Protein AF-R7MAE7-F1 (afdb_monomer_lite)

Foldseek 3Di:
DADPPPRDDDPDPVDQADPPPRHGPDDDDPVVVVVVVVVCCVPPVVVVVVVVVVVCVVPVVVVVQVVVLVVLLVLLLVVQVQLLQQLVVLCVVPVDDDFFLVCCPVSSGVVSHPQWDDDVQWIAHPQQKIKHWAALDGGADQDDPDFADSVHAGTKIKIFRNYCVDDPNDEQALVRRGGIDIWGHHSNGIGRGPPGRNNCSNPPPPDDD

pLDDT: mean 83.08, std 12.91, range [32.28, 97.31]

Structure (mmCIF, N/CA/C/O backbone):
data_AF-R7MAE7-F1
#
_entry.id   AF-R7MAE7-F1
#
loop_
_atom_site.group_PDB
_atom_site.id
_atom_site.type_symbol
_atom_site.label_atom_id
_atom_site.label_alt_id
_atom_site.label_comp_id
_atom_site.label_asym_id
_atom_site.label_entity_id
_atom_site.label_seq_id
_atom_site.pdbx_PDB_ins_code
_atom_site.Cartn_x
_atom_site.Cartn_y
_atom_site.Cartn_z
_atom_site.occupancy
_atom_site.B_iso_or_equiv
_atom_site.auth_seq_id
_atom_site.auth_comp_id
_atom_site.auth_asym_id
_atom_site.auth_atom_id
_atom_site.pdbx_PDB_model_num
ATOM 1 N N . MET A 1 1 ? -39.470 -6.513 75.903 1.00 66.81 1 MET A N 1
ATOM 2 C CA . MET A 1 1 ? -38.343 -7.340 75.391 1.00 66.81 1 MET A CA 1
ATOM 3 C C . MET A 1 1 ? -37.335 -7.570 76.511 1.00 66.81 1 MET A C 1
ATOM 5 O O . MET A 1 1 ? -37.193 -6.681 77.333 1.00 66.81 1 MET A O 1
ATOM 9 N N . TYR A 1 2 ? -36.639 -8.707 76.594 1.00 67.69 2 TYR A N 1
ATOM 10 C CA . TYR A 1 2 ? -35.667 -8.951 77.676 1.00 67.69 2 TYR A CA 1
ATOM 11 C C . TYR A 1 2 ? -34.224 -8.906 77.161 1.00 67.69 2 TYR A C 1
ATOM 13 O O . TYR A 1 2 ? -33.909 -9.381 76.068 1.00 67.69 2 TYR A O 1
ATOM 21 N N . CYS A 1 3 ? -33.324 -8.314 77.944 1.00 72.38 3 CYS A N 1
ATOM 22 C CA . CYS A 1 3 ? -31.906 -8.274 77.612 1.00 72.38 3 CYS A CA 1
ATOM 23 C C . CYS A 1 3 ? -31.280 -9.662 77.790 1.00 72.38 3 CYS A C 1
ATOM 25 O O . CYS A 1 3 ? -31.120 -10.129 78.916 1.00 72.38 3 CYS A O 1
ATOM 27 N N . LYS A 1 4 ? -30.838 -10.298 76.696 1.00 74.81 4 LYS A N 1
ATOM 28 C CA . LYS A 1 4 ? -30.229 -11.644 76.732 1.00 74.81 4 LYS A CA 1
ATOM 29 C C . LYS A 1 4 ? -28.973 -11.761 77.611 1.00 74.81 4 LYS A C 1
ATOM 31 O O . LYS A 1 4 ? -28.619 -12.867 77.991 1.00 74.81 4 LYS A O 1
ATOM 36 N N . LYS A 1 5 ? -28.294 -10.650 77.928 1.00 78.56 5 LYS A N 1
ATOM 37 C CA . LYS A 1 5 ? -27.057 -10.652 78.731 1.00 78.56 5 LYS A CA 1
ATOM 38 C C . LYS A 1 5 ? -27.301 -10.550 80.241 1.00 78.56 5 LYS A C 1
ATOM 40 O O . LYS A 1 5 ? -26.516 -11.089 81.007 1.00 78.56 5 LYS A O 1
ATOM 45 N N . CYS A 1 6 ? -28.337 -9.829 80.674 1.00 82.38 6 CYS A N 1
ATOM 46 C CA . CYS A 1 6 ? -28.560 -9.537 82.098 1.00 82.38 6 CYS A CA 1
ATOM 47 C C . CYS A 1 6 ? -29.989 -9.808 82.589 1.00 82.38 6 CYS A C 1
ATOM 49 O O . CYS A 1 6 ? -30.302 -9.479 83.729 1.00 82.38 6 CYS A O 1
ATOM 51 N N . GLY A 1 7 ? -30.862 -10.351 81.735 1.00 78.88 7 GLY A N 1
ATOM 52 C CA . GLY A 1 7 ? -32.239 -10.717 82.079 1.00 78.88 7 GLY A CA 1
ATOM 53 C C . GLY A 1 7 ? -33.179 -9.540 82.351 1.00 78.88 7 GLY A C 1
ATOM 54 O O . GLY A 1 7 ? -34.334 -9.759 82.682 1.00 78.88 7 GLY A O 1
ATOM 55 N N . PHE A 1 8 ? -32.713 -8.295 82.218 1.00 80.00 8 PHE A N 1
ATOM 56 C CA . PHE A 1 8 ? -33.523 -7.109 82.491 1.00 80.00 8 PHE A CA 1
ATOM 57 C C . PHE A 1 8 ? -34.639 -6.945 81.453 1.00 80.00 8 PHE A C 1
ATOM 59 O O . PHE A 1 8 ? -34.364 -6.939 80.246 1.00 80.00 8 PHE A O 1
ATOM 66 N N . GLU A 1 9 ? -35.876 -6.780 81.919 1.00 78.75 9 GLU A N 1
ATOM 67 C CA . GLU A 1 9 ? -37.017 -6.454 81.068 1.00 78.75 9 GLU A CA 1
ATOM 68 C C . GLU A 1 9 ? -36.957 -4.990 80.631 1.00 78.75 9 GLU A C 1
ATOM 70 O O . GLU A 1 9 ? -36.894 -4.066 81.435 1.00 78.75 9 GLU A O 1
ATOM 75 N N . VAL A 1 10 ? -36.958 -4.783 79.319 1.00 75.56 10 VAL A N 1
ATOM 76 C CA . VAL A 1 10 ? -37.033 -3.475 78.680 1.00 75.56 10 VAL A CA 1
ATOM 77 C C . VAL A 1 10 ? -38.446 -3.309 78.130 1.00 75.56 10 VAL A C 1
ATOM 79 O O . VAL A 1 10 ? -38.889 -4.090 77.279 1.00 75.56 10 VAL A O 1
ATOM 82 N N . THR A 1 11 ? -39.151 -2.306 78.643 1.00 71.38 11 THR A N 1
ATOM 83 C CA . THR A 1 11 ? -40.563 -2.022 78.348 1.00 71.38 11 THR A CA 1
ATOM 84 C C . THR A 1 11 ? -40.767 -1.155 77.102 1.00 71.38 11 THR A C 1
ATOM 86 O O . THR A 1 11 ? -41.866 -1.137 76.561 1.00 71.38 11 THR A O 1
ATOM 89 N N . ASP A 1 12 ? -39.715 -0.498 76.597 1.00 73.88 12 ASP A N 1
ATOM 90 C CA . ASP A 1 12 ? -39.764 0.384 75.424 1.00 73.88 12 ASP A CA 1
ATOM 91 C C . ASP A 1 12 ? -38.903 -0.153 74.266 1.00 73.88 12 ASP A C 1
ATOM 93 O O . ASP A 1 12 ? -37.679 -0.258 74.370 1.00 73.88 12 ASP A O 1
ATOM 97 N N . ASN A 1 13 ? -39.549 -0.456 73.137 1.00 68.88 13 ASN A N 1
ATOM 98 C CA . ASN A 1 13 ? -38.924 -1.004 71.928 1.00 68.88 13 ASN A CA 1
ATOM 99 C C . ASN A 1 13 ? -37.964 -0.025 71.218 1.00 68.88 13 ASN A C 1
ATOM 101 O O . ASN A 1 13 ? -37.165 -0.450 70.377 1.00 68.88 13 ASN A O 1
ATOM 105 N N . SER A 1 14 ? -37.998 1.262 71.572 1.00 70.00 14 SER A N 1
ATOM 106 C CA . SER A 1 14 ? -37.102 2.315 71.067 1.00 70.00 14 SER A CA 1
ATOM 107 C C . SER A 1 14 ? -35.685 2.203 71.643 1.00 70.00 14 SER A C 1
ATOM 109 O O . SER A 1 14 ? -34.712 2.694 71.060 1.00 70.00 14 SER A O 1
ATOM 111 N N . ILE A 1 15 ? -35.543 1.535 72.792 1.00 69.25 15 ILE A N 1
ATOM 112 C CA . ILE A 1 15 ? -34.285 1.410 73.525 1.00 69.25 15 ILE A CA 1
ATOM 113 C C . ILE A 1 15 ? -33.384 0.391 72.817 1.00 69.25 15 ILE A C 1
ATOM 115 O O . ILE A 1 15 ? -33.608 -0.812 72.873 1.00 69.25 15 ILE A O 1
ATOM 119 N N . LYS A 1 16 ? -32.320 0.863 72.150 1.00 73.62 16 LYS A N 1
ATOM 120 C CA . LYS A 1 16 ? -31.375 -0.001 71.404 1.00 73.62 16 LYS A CA 1
ATOM 121 C C . LYS A 1 16 ? -30.275 -0.622 72.272 1.00 73.62 16 LYS A C 1
ATOM 123 O O . LYS A 1 16 ? -29.670 -1.614 71.861 1.00 73.62 16 LYS A O 1
ATOM 128 N N . LYS A 1 17 ? -30.007 -0.067 73.459 1.00 78.25 17 LYS A N 1
ATOM 129 C CA . LYS A 1 17 ? -29.001 -0.547 74.424 1.00 78.25 17 LYS A CA 1
ATOM 130 C C . LYS A 1 17 ? -29.644 -0.743 75.795 1.00 78.25 17 LYS A C 1
ATOM 132 O O . LYS A 1 17 ? -30.349 0.136 76.268 1.00 78.25 17 LYS A O 1
ATOM 137 N N . CYS A 1 18 ? -29.375 -1.873 76.437 1.00 76.56 18 CYS A N 1
ATOM 138 C CA . CYS A 1 18 ? -29.863 -2.182 77.773 1.00 76.56 18 CYS A CA 1
ATOM 139 C C . CYS A 1 18 ? -29.349 -1.137 78.781 1.00 76.56 18 CYS A C 1
ATOM 141 O O . CYS A 1 18 ? -28.129 -0.992 78.897 1.00 76.56 18 CYS A O 1
ATOM 143 N N . PRO A 1 19 ? -30.227 -0.482 79.561 1.00 78.00 19 PRO A N 1
ATOM 144 C CA . PRO A 1 19 ? -29.827 0.520 80.555 1.00 78.00 19 PRO A CA 1
ATOM 145 C C . PRO A 1 19 ? -28.919 -0.040 81.657 1.00 78.00 19 PRO A C 1
ATOM 147 O O . PRO A 1 19 ? -28.098 0.677 82.213 1.00 78.00 19 PRO A O 1
ATOM 150 N N . LYS A 1 20 ? -29.048 -1.338 81.961 1.00 80.81 20 LYS A N 1
ATOM 151 C CA . LYS A 1 20 ? -28.361 -1.985 83.086 1.00 80.81 20 LYS A CA 1
ATOM 152 C C . LYS A 1 20 ? -26.965 -2.512 82.746 1.00 80.81 20 LYS A C 1
ATOM 154 O O . LYS A 1 20 ? -26.105 -2.567 83.612 1.00 80.81 20 LYS A O 1
ATOM 159 N N . CYS A 1 21 ? -26.739 -2.954 81.508 1.00 82.62 21 CYS A N 1
ATOM 160 C CA . CYS A 1 21 ? -25.480 -3.613 81.127 1.00 82.62 21 CYS A CA 1
ATOM 161 C C . CYS A 1 21 ? -24.903 -3.144 79.783 1.00 82.62 21 CYS A C 1
ATOM 163 O O . CYS A 1 21 ? -23.966 -3.757 79.270 1.00 82.62 21 CYS A O 1
ATOM 165 N N . GLY A 1 22 ? -25.511 -2.134 79.153 1.00 76.38 22 GLY A N 1
ATOM 166 C CA . GLY A 1 22 ? -25.072 -1.551 77.881 1.00 76.38 22 GLY A CA 1
ATOM 167 C C . GLY A 1 22 ? -25.201 -2.454 76.646 1.00 76.38 22 GLY A C 1
ATOM 168 O O . GLY A 1 22 ? -24.866 -2.024 75.542 1.00 76.38 22 GLY A O 1
ATOM 169 N N . ALA A 1 23 ? -25.682 -3.694 76.790 1.00 74.19 23 ALA A N 1
ATOM 170 C CA . ALA A 1 23 ? -25.777 -4.655 75.690 1.00 74.19 23 ALA A CA 1
ATOM 171 C C . ALA A 1 23 ? -26.882 -4.267 74.699 1.00 74.19 23 ALA A C 1
ATOM 173 O O . ALA A 1 23 ? -27.942 -3.800 75.106 1.00 74.19 23 ALA A O 1
ATOM 174 N N . LYS A 1 24 ? -26.666 -4.472 73.395 1.00 73.44 24 LYS A N 1
ATOM 175 C CA . LYS A 1 24 ? -27.700 -4.209 72.384 1.00 73.44 24 LYS A CA 1
ATOM 176 C C . LYS A 1 24 ? -28.875 -5.172 72.575 1.00 73.44 24 LYS A C 1
ATOM 178 O O . LYS A 1 24 ? -28.669 -6.381 72.605 1.00 73.44 24 LYS A O 1
ATOM 183 N N . VAL A 1 25 ? -30.084 -4.631 72.706 1.00 70.94 25 VAL A N 1
ATOM 184 C CA . VAL A 1 25 ? -31.314 -5.415 72.943 1.00 70.94 25 VAL A CA 1
ATOM 185 C C . VAL A 1 25 ? -32.129 -5.627 71.667 1.00 70.94 25 VAL A C 1
ATOM 187 O O . VAL A 1 25 ? -32.762 -6.666 71.537 1.00 70.94 25 VAL A O 1
ATOM 190 N N . ASN A 1 26 ? -32.001 -4.721 70.688 1.00 64.31 26 ASN A N 1
ATOM 191 C CA . ASN A 1 26 ? -32.637 -4.798 69.369 1.00 64.31 26 ASN A CA 1
ATOM 192 C C . ASN A 1 26 ? -31.584 -4.742 68.253 1.00 64.31 26 ASN A C 1
ATOM 194 O O . ASN A 1 26 ? -31.425 -3.733 67.565 1.00 64.31 26 ASN A O 1
ATOM 198 N N . GLY A 1 27 ? -30.806 -5.817 68.119 1.00 62.19 27 GLY A N 1
ATOM 199 C CA . GLY A 1 27 ? -29.950 -6.054 66.958 1.00 62.19 27 GLY A CA 1
ATOM 200 C C . GLY A 1 27 ? -30.617 -7.065 66.037 1.00 62.19 27 GLY A C 1
ATOM 201 O O . GLY A 1 27 ? -31.019 -8.129 66.506 1.00 62.19 27 GLY A O 1
ATOM 202 N N . LEU A 1 28 ? -30.734 -6.737 64.749 1.00 66.19 28 LEU A N 1
ATOM 203 C CA . LEU A 1 28 ? -31.168 -7.693 63.733 1.00 66.19 28 LEU A CA 1
ATOM 204 C C . LEU A 1 28 ? -30.274 -8.944 63.841 1.00 66.19 28 LEU A C 1
ATOM 206 O O . LEU A 1 28 ? -29.054 -8.789 63.962 1.00 66.19 28 LEU A O 1
ATOM 210 N N . PRO A 1 29 ? -30.833 -10.164 63.877 1.00 76.12 29 PRO A N 1
ATOM 211 C CA . PRO A 1 29 ? -30.020 -11.351 64.085 1.00 76.12 29 PRO A CA 1
ATOM 212 C C . PRO A 1 29 ? -28.999 -11.507 62.953 1.00 76.12 29 PRO A C 1
ATOM 214 O O . PRO A 1 29 ? -29.276 -11.170 61.804 1.00 76.12 29 PRO A O 1
ATOM 217 N N . THR A 1 30 ? -27.814 -12.028 63.274 1.00 77.69 30 THR A N 1
ATOM 218 C CA . THR A 1 30 ? -26.676 -12.093 62.340 1.00 77.69 30 THR A CA 1
ATOM 219 C C . THR A 1 30 ? -27.034 -12.777 61.019 1.00 77.69 30 THR A C 1
ATOM 221 O O . THR A 1 30 ? -26.627 -12.309 59.962 1.00 77.69 30 THR A O 1
ATOM 224 N N . TRP A 1 31 ? -27.864 -13.825 61.055 1.00 79.81 31 TRP A N 1
ATOM 225 C CA . TRP A 1 31 ? -28.343 -14.518 59.854 1.00 79.81 31 TRP A CA 1
ATOM 226 C C . TRP A 1 31 ? -29.180 -13.614 58.933 1.00 79.81 31 TRP A C 1
ATOM 228 O O . TRP A 1 31 ? -29.059 -13.701 57.716 1.00 79.81 31 TRP A O 1
ATOM 238 N N . ALA A 1 32 ? -29.975 -12.698 59.494 1.00 81.94 32 ALA A N 1
ATOM 239 C CA . ALA A 1 32 ? -30.767 -11.749 58.716 1.00 81.94 32 ALA A CA 1
ATOM 240 C C . ALA A 1 32 ? -29.880 -10.673 58.076 1.00 81.94 32 ALA A C 1
ATOM 242 O O . ALA A 1 32 ? -30.116 -10.280 56.939 1.00 81.94 32 ALA A O 1
ATOM 243 N N . ILE A 1 33 ? -28.816 -10.244 58.764 1.00 80.81 33 ILE A N 1
ATOM 244 C CA . ILE A 1 33 ? -27.816 -9.331 58.190 1.00 80.81 33 ILE A CA 1
ATOM 245 C C . ILE A 1 33 ? -27.120 -9.994 56.992 1.00 80.81 33 ILE A C 1
ATOM 247 O O . ILE A 1 33 ? -26.976 -9.365 55.948 1.00 80.81 33 ILE A O 1
ATOM 251 N N . VAL A 1 34 ? -26.747 -11.273 57.110 1.00 86.12 34 VAL A N 1
ATOM 252 C CA . VAL A 1 34 ? -26.116 -12.037 56.020 1.00 86.12 34 VAL A CA 1
ATOM 253 C C . VAL A 1 34 ? -27.042 -12.153 54.806 1.00 86.12 34 VAL A C 1
ATOM 255 O O . VAL A 1 34 ? -26.603 -11.902 53.687 1.00 86.12 34 VAL A O 1
ATOM 258 N N . LEU A 1 35 ? -28.328 -12.457 55.005 1.00 87.38 35 LEU A N 1
ATOM 259 C CA . LEU A 1 35 ? -29.296 -12.538 53.903 1.00 87.38 35 LEU A CA 1
ATOM 260 C C . LEU A 1 35 ? -29.505 -11.195 53.195 1.00 87.38 35 LEU A C 1
ATOM 262 O O . LEU A 1 35 ? -29.601 -11.164 51.971 1.00 87.38 35 LEU A O 1
ATOM 266 N N . ILE A 1 36 ? -29.528 -10.088 53.943 1.00 86.25 36 ILE A N 1
ATOM 267 C CA . ILE A 1 36 ? -29.633 -8.742 53.364 1.00 86.25 36 ILE A CA 1
ATOM 268 C C . ILE A 1 36 ? -28.399 -8.432 52.513 1.00 86.25 36 ILE A C 1
ATOM 270 O O . ILE A 1 36 ? -28.540 -7.972 51.384 1.00 86.25 36 ILE A O 1
ATOM 274 N N . VAL A 1 37 ? -27.196 -8.721 53.016 1.00 86.75 37 VAL A N 1
ATOM 275 C CA . VAL A 1 37 ? -25.950 -8.499 52.263 1.00 86.75 37 VAL A CA 1
ATOM 276 C C . VAL A 1 37 ? -25.930 -9.332 50.978 1.00 86.75 37 VAL A C 1
ATOM 278 O O . VAL A 1 37 ? -25.611 -8.803 49.916 1.00 86.75 37 VAL A O 1
ATOM 281 N N . ILE A 1 38 ? -26.338 -10.602 51.042 1.00 88.06 38 ILE A N 1
ATOM 282 C CA . ILE A 1 38 ? -26.439 -11.475 49.865 1.00 88.06 38 ILE A CA 1
ATOM 283 C C . ILE A 1 38 ? -27.446 -10.906 48.853 1.00 88.06 38 ILE A C 1
ATOM 285 O O . ILE A 1 38 ? -27.110 -10.760 47.681 1.00 88.06 38 ILE A O 1
ATOM 289 N N . ALA A 1 39 ? -28.646 -10.512 49.286 1.00 85.31 39 ALA A N 1
ATOM 290 C CA . ALA A 1 39 ? -29.667 -9.951 48.399 1.00 85.31 39 ALA A CA 1
ATOM 291 C C . ALA A 1 39 ? -29.206 -8.658 47.698 1.00 85.31 39 ALA A C 1
ATOM 293 O O . ALA A 1 39 ? -29.476 -8.456 46.514 1.00 85.31 39 ALA A O 1
ATOM 294 N N . VAL A 1 40 ? -28.464 -7.799 48.400 1.00 84.06 40 VAL A N 1
ATOM 295 C CA . VAL A 1 40 ? -27.900 -6.562 47.839 1.00 84.06 40 VAL A CA 1
ATOM 296 C C . VAL A 1 40 ? -26.825 -6.870 46.789 1.00 84.06 40 VAL A C 1
ATOM 298 O O . VAL A 1 40 ? -26.822 -6.278 45.713 1.00 84.06 40 VAL A O 1
ATOM 301 N N . ILE A 1 41 ? -25.948 -7.840 47.050 1.00 86.00 41 ILE A N 1
ATOM 302 C CA . ILE A 1 41 ? -24.903 -8.264 46.104 1.00 86.00 41 ILE A CA 1
ATOM 303 C C . ILE A 1 41 ? -25.529 -8.845 44.826 1.00 86.00 41 ILE A C 1
ATOM 305 O O . ILE A 1 41 ? -25.156 -8.449 43.722 1.00 86.00 41 ILE A O 1
ATOM 309 N N . PHE A 1 42 ? -26.522 -9.729 44.967 1.00 84.38 42 PHE A N 1
ATOM 310 C CA . PHE A 1 42 ? -27.205 -10.367 43.835 1.00 84.38 42 PHE A CA 1
ATOM 311 C C . PHE A 1 42 ? -28.078 -9.415 43.008 1.00 84.38 42 PHE A C 1
ATOM 313 O O . PHE A 1 42 ? -28.412 -9.747 41.877 1.00 84.38 42 PHE A O 1
ATOM 320 N N . THR A 1 43 ? -28.444 -8.244 43.530 1.00 82.06 43 THR A N 1
ATOM 321 C CA . THR A 1 43 ? -29.256 -7.257 42.797 1.00 82.06 43 THR A CA 1
ATOM 322 C C . THR A 1 43 ? -28.410 -6.156 42.165 1.00 82.06 43 THR A C 1
ATOM 324 O O . THR A 1 43 ? -28.640 -5.802 41.011 1.00 82.06 43 THR A O 1
ATOM 327 N N . ILE A 1 44 ? -27.398 -5.641 42.870 1.00 84.31 44 ILE A N 1
ATOM 328 C CA . ILE A 1 44 ? -26.588 -4.507 42.400 1.00 84.31 44 ILE A CA 1
ATOM 329 C C . ILE A 1 44 ? -25.549 -4.937 41.361 1.00 84.31 44 ILE A C 1
ATOM 331 O O . ILE A 1 44 ? -25.373 -4.248 40.356 1.00 84.31 44 ILE A O 1
ATOM 335 N N . ILE A 1 45 ? -24.868 -6.069 41.571 1.00 80.38 45 ILE A N 1
ATOM 336 C CA . ILE A 1 45 ? -23.778 -6.499 40.682 1.00 80.38 45 ILE A CA 1
ATOM 337 C C . ILE A 1 45 ? -24.282 -6.798 39.260 1.00 80.38 45 ILE A C 1
ATOM 339 O O . ILE A 1 45 ? -23.680 -6.279 38.317 1.00 80.38 45 ILE A O 1
ATOM 343 N N . PRO A 1 46 ? -25.386 -7.547 39.048 1.00 80.88 46 PRO A N 1
ATOM 344 C CA . PRO A 1 46 ? -25.882 -7.808 37.697 1.00 80.88 46 PRO A CA 1
ATOM 345 C C . PRO A 1 46 ? -26.379 -6.547 36.991 1.00 80.88 46 PRO A C 1
ATOM 347 O O . PRO A 1 46 ? -26.172 -6.404 35.791 1.00 80.88 46 PRO A O 1
ATOM 350 N N . PHE A 1 47 ? -26.983 -5.608 37.728 1.00 84.88 47 PHE A N 1
ATOM 351 C CA . PHE A 1 47 ? -27.408 -4.322 37.171 1.00 84.88 47 PHE A CA 1
ATOM 352 C C . PHE A 1 47 ? -26.212 -3.480 36.714 1.00 84.88 47 PHE A C 1
ATOM 354 O O . PHE A 1 47 ? -26.210 -2.967 35.596 1.00 84.88 47 PHE A O 1
ATOM 361 N N . ALA A 1 48 ? -25.172 -3.375 37.545 1.00 78.69 48 ALA A N 1
ATOM 362 C CA . ALA A 1 48 ? -23.958 -2.639 37.204 1.00 78.69 48 ALA A CA 1
ATOM 363 C C . ALA A 1 48 ? -23.220 -3.266 36.007 1.00 78.69 48 ALA A C 1
ATOM 365 O O . ALA A 1 48 ? -22.826 -2.553 35.085 1.00 78.69 48 ALA A O 1
ATOM 366 N N . LEU A 1 49 ? -23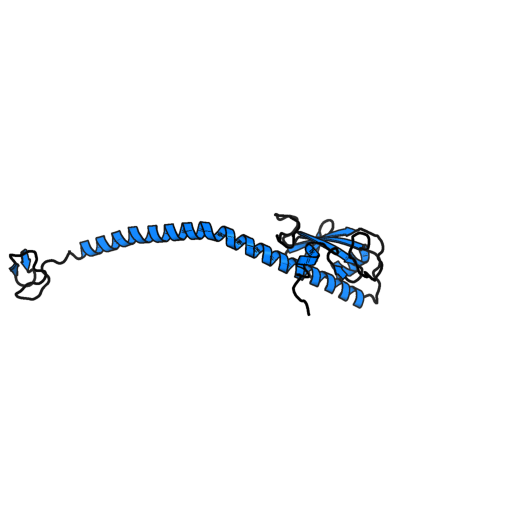.083 -4.598 35.982 1.00 81.12 49 LEU A N 1
ATOM 367 C CA . LEU A 1 49 ? -22.466 -5.322 34.866 1.00 81.12 49 LEU A CA 1
ATOM 368 C C . LEU A 1 49 ? -23.298 -5.231 33.580 1.00 81.12 49 LEU A C 1
ATOM 370 O O . LEU A 1 49 ? -22.729 -5.069 32.505 1.00 81.12 49 LEU A O 1
ATOM 374 N N . GLY A 1 50 ? -24.630 -5.287 33.676 1.00 77.31 50 GLY A N 1
ATOM 375 C CA . GLY A 1 50 ? -25.529 -5.146 32.529 1.00 77.31 50 GLY A CA 1
ATOM 376 C C . GLY A 1 50 ? -25.431 -3.768 31.875 1.00 77.31 50 GLY A C 1
ATOM 377 O O . GLY A 1 50 ? -25.325 -3.673 30.655 1.00 77.31 50 GLY A O 1
ATOM 378 N N . ILE A 1 51 ? -25.379 -2.701 32.679 1.00 77.69 51 ILE A N 1
ATOM 379 C CA . ILE A 1 51 ? -25.216 -1.329 32.174 1.00 77.69 51 ILE A CA 1
ATOM 380 C C . ILE A 1 51 ? -23.836 -1.148 31.527 1.00 77.69 51 ILE A C 1
ATOM 382 O O . ILE A 1 51 ? -23.746 -0.630 30.414 1.00 77.69 51 ILE A O 1
ATOM 386 N N . LEU A 1 52 ? -22.766 -1.620 32.176 1.00 73.94 52 LEU A N 1
ATOM 387 C CA . LEU A 1 52 ? -21.418 -1.572 31.599 1.00 73.94 52 LEU A CA 1
ATOM 388 C C . LEU A 1 52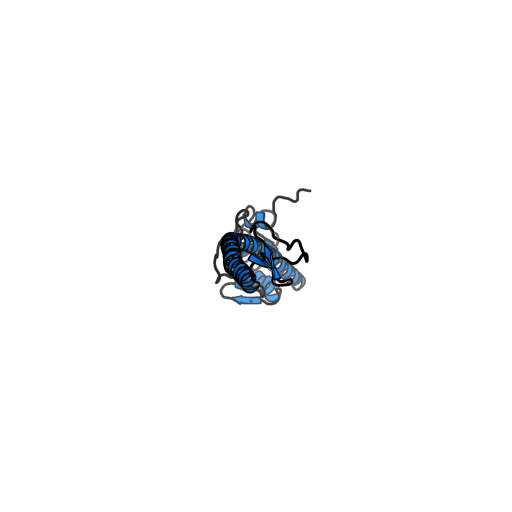 ? -21.324 -2.373 30.289 1.00 73.94 52 LEU A C 1
ATOM 390 O O . LEU A 1 52 ? -20.701 -1.907 29.337 1.00 73.94 52 LEU A O 1
ATOM 394 N N . GLY A 1 53 ? -21.986 -3.531 30.204 1.00 67.31 53 GLY A N 1
ATOM 395 C CA . GLY A 1 53 ? -22.029 -4.360 28.997 1.00 67.31 53 GLY A CA 1
ATOM 396 C C . GLY A 1 53 ? -22.706 -3.672 27.808 1.00 67.31 53 GLY A C 1
ATOM 397 O O . GLY A 1 53 ? -22.190 -3.735 26.694 1.00 67.31 53 GLY A O 1
ATOM 398 N N . VAL A 1 54 ? -23.812 -2.955 28.036 1.00 73.56 54 VAL A N 1
ATOM 399 C CA . VAL A 1 54 ? -24.509 -2.193 26.982 1.00 73.56 54 VAL A CA 1
ATOM 400 C C . VAL A 1 54 ? -23.672 -1.002 26.505 1.00 73.56 54 VAL A C 1
ATOM 402 O O . VAL A 1 54 ? -23.554 -0.777 25.302 1.00 73.56 54 VAL A O 1
ATOM 405 N N . ILE A 1 55 ? -23.039 -0.265 27.425 1.00 66.88 55 ILE A N 1
ATOM 406 C CA . ILE A 1 55 ? -22.193 0.889 27.079 1.00 66.88 55 ILE A CA 1
ATOM 407 C C . ILE A 1 55 ? -20.958 0.444 26.283 1.00 66.88 55 ILE A C 1
ATOM 409 O O . ILE A 1 55 ? -20.599 1.082 25.292 1.00 66.88 55 ILE A O 1
ATOM 413 N N . LEU A 1 56 ? -20.330 -0.673 26.658 1.00 59.06 56 LEU A N 1
ATOM 414 C CA . LEU A 1 56 ? -19.218 -1.242 25.893 1.00 59.06 56 LEU A CA 1
ATOM 415 C C . LEU A 1 56 ? -19.672 -1.733 24.513 1.00 59.06 56 LEU A C 1
ATOM 417 O O . LEU A 1 56 ? -19.003 -1.456 23.522 1.00 59.06 56 LEU A O 1
ATOM 421 N N . ALA A 1 57 ? -20.837 -2.380 24.415 1.00 61.09 57 ALA A N 1
ATOM 422 C CA . ALA A 1 57 ? -21.386 -2.826 23.133 1.00 61.09 57 ALA A CA 1
ATOM 423 C C . ALA A 1 57 ? -21.684 -1.663 22.170 1.00 61.09 57 ALA A C 1
ATOM 425 O O . ALA A 1 57 ? -21.560 -1.823 20.958 1.00 61.09 57 ALA A O 1
ATOM 426 N N . MET A 1 58 ? -22.042 -0.488 22.694 1.00 69.62 58 MET A N 1
ATOM 427 C CA . MET A 1 58 ? -22.284 0.711 21.886 1.00 69.62 58 MET A CA 1
ATOM 428 C C . MET A 1 58 ? -21.006 1.500 21.557 1.00 69.62 58 MET A C 1
ATOM 430 O O . MET A 1 58 ? -20.971 2.182 20.538 1.00 69.62 58 MET A O 1
ATOM 434 N N . THR A 1 59 ? -19.953 1.414 22.377 1.00 57.28 59 THR A N 1
ATOM 435 C CA . THR A 1 59 ? -18.703 2.183 22.182 1.00 57.28 59 THR A CA 1
ATOM 436 C C . THR A 1 59 ? -17.603 1.418 21.433 1.00 57.28 59 THR A C 1
ATOM 438 O O . THR A 1 59 ? -16.746 2.046 20.813 1.00 57.28 59 THR A O 1
ATOM 441 N N . LEU A 1 60 ? -17.640 0.081 21.403 1.00 56.22 60 LEU A N 1
ATOM 442 C CA . LEU A 1 60 ? -16.700 -0.755 20.639 1.00 56.22 60 LEU A CA 1
ATOM 443 C C . LEU A 1 60 ? -16.768 -0.591 19.103 1.00 56.22 60 LEU A C 1
ATOM 445 O O . LEU A 1 60 ? -15.701 -0.534 18.489 1.00 56.22 60 LEU A O 1
ATOM 449 N N . PRO A 1 61 ? -17.949 -0.482 18.453 1.00 53.94 61 PRO A N 1
ATOM 450 C CA . PRO A 1 61 ? -18.023 -0.429 16.990 1.00 53.94 61 PRO A CA 1
ATOM 451 C C . PRO A 1 61 ? -17.321 0.793 16.380 1.00 53.94 61 PRO A C 1
ATOM 453 O O . PRO A 1 61 ? -16.845 0.720 15.252 1.00 53.94 61 PRO A O 1
ATOM 456 N N . VAL A 1 62 ? -17.247 1.906 17.121 1.00 54.81 62 VAL A N 1
ATOM 457 C CA . VAL A 1 62 ? -16.704 3.189 16.637 1.00 54.81 62 VAL A CA 1
ATOM 458 C C . VAL A 1 62 ? -15.179 3.258 16.769 1.00 54.81 62 VAL A C 1
ATOM 460 O O . VAL A 1 62 ? -14.510 3.830 15.918 1.00 54.81 62 VAL A O 1
ATOM 463 N N . LEU A 1 63 ? -14.596 2.631 17.794 1.00 45.47 63 LEU A N 1
ATOM 464 C CA . LEU A 1 63 ? -13.143 2.667 18.002 1.00 45.47 63 LEU A CA 1
ATOM 465 C C . LEU A 1 63 ? -12.375 1.781 17.008 1.00 45.47 63 LEU A C 1
ATOM 467 O O . LEU A 1 63 ? -11.228 2.083 16.692 1.00 45.47 63 LEU A O 1
ATOM 471 N N . MET A 1 64 ? -13.000 0.719 16.488 1.00 51.47 64 MET A N 1
ATOM 472 C CA . MET A 1 64 ? -12.361 -0.193 15.527 1.00 51.47 64 MET A CA 1
ATOM 473 C C . MET A 1 64 ? -12.257 0.401 14.110 1.00 51.47 64 MET A C 1
ATOM 475 O O . MET A 1 64 ? -11.274 0.155 13.412 1.00 51.47 64 MET A O 1
ATOM 479 N N . SER A 1 65 ? -13.220 1.230 13.682 1.00 50.22 65 SER A N 1
ATOM 480 C CA . SER A 1 65 ? -13.197 1.829 12.336 1.00 50.22 65 SER A CA 1
ATOM 481 C C . SER A 1 65 ? -12.098 2.881 12.157 1.00 50.22 65 SER A C 1
ATOM 483 O O . SER A 1 65 ? -11.528 3.006 11.070 1.00 50.22 65 SER A O 1
ATOM 485 N N . ASP A 1 66 ? -11.760 3.614 13.220 1.00 54.44 66 ASP A N 1
ATOM 486 C CA . ASP A 1 66 ? -10.725 4.653 13.173 1.00 54.44 66 ASP A CA 1
ATOM 487 C C . ASP A 1 66 ? -9.309 4.071 13.308 1.00 54.44 66 ASP A C 1
ATOM 489 O O . ASP A 1 66 ? -8.358 4.594 12.720 1.00 54.44 66 ASP A O 1
ATOM 493 N N . THR A 1 67 ? -9.144 2.939 14.001 1.00 63.00 67 THR A N 1
ATOM 494 C CA . THR A 1 67 ? -7.848 2.250 14.055 1.00 63.00 67 THR A CA 1
ATOM 495 C C . THR A 1 67 ? -7.459 1.665 12.705 1.00 63.00 67 THR A C 1
ATOM 497 O O . THR A 1 67 ? -6.316 1.850 12.283 1.00 63.00 67 THR A O 1
ATOM 500 N N . ASP A 1 68 ? -8.390 1.031 11.990 1.00 80.44 68 ASP A N 1
ATOM 501 C CA . ASP A 1 68 ? -8.090 0.380 10.709 1.00 80.44 68 ASP A CA 1
ATOM 502 C C . ASP A 1 68 ? -7.686 1.399 9.640 1.00 80.44 68 ASP A C 1
ATOM 504 O O . ASP A 1 68 ? -6.672 1.228 8.963 1.00 80.44 68 ASP A O 1
ATOM 508 N N . SER A 1 69 ? -8.403 2.522 9.565 1.00 84.06 69 SER A N 1
ATOM 509 C CA . SER A 1 69 ? -8.100 3.618 8.639 1.00 84.06 69 SER A CA 1
ATOM 510 C C . SER A 1 69 ? -6.701 4.219 8.880 1.00 84.06 69 SER A C 1
ATOM 512 O O . SER A 1 69 ? -5.937 4.448 7.937 1.00 84.06 69 SER A O 1
ATOM 514 N N . SER A 1 70 ? -6.304 4.393 10.146 1.00 87.56 70 SER A N 1
ATOM 515 C CA . SER A 1 70 ? -4.959 4.863 10.505 1.00 87.56 70 SER A CA 1
ATOM 516 C C . SER A 1 70 ? -3.862 3.862 10.112 1.00 87.56 70 SER A C 1
ATOM 518 O O . SER A 1 70 ? -2.824 4.250 9.567 1.00 87.56 70 SER A O 1
ATOM 520 N N . GLN A 1 71 ? -4.104 2.564 10.324 1.00 90.31 71 GLN A N 1
ATOM 521 C CA . GLN A 1 71 ? -3.167 1.495 9.979 1.00 90.31 71 GLN A CA 1
ATOM 522 C C . GLN A 1 71 ? -3.021 1.348 8.466 1.00 90.31 71 GLN A C 1
ATOM 524 O O . GLN A 1 71 ? -1.905 1.178 7.974 1.00 90.31 71 GLN A O 1
ATOM 529 N N . PHE A 1 72 ? -4.116 1.463 7.716 1.00 92.69 72 PHE A N 1
ATOM 530 C CA . PHE A 1 72 ? -4.109 1.409 6.257 1.00 92.69 72 PHE A CA 1
ATOM 531 C C . PHE A 1 72 ? -3.281 2.532 5.650 1.00 92.69 72 PHE A C 1
ATOM 533 O O . PHE A 1 72 ? -2.394 2.263 4.837 1.00 92.69 72 PHE A O 1
ATOM 540 N N . ARG A 1 73 ? -3.441 3.763 6.148 1.00 92.75 73 ARG A N 1
ATOM 541 C CA . ARG A 1 73 ? -2.579 4.878 5.744 1.00 92.75 73 ARG A CA 1
ATOM 542 C C . ARG A 1 73 ? -1.104 4.591 6.029 1.00 92.75 73 ARG A C 1
ATOM 544 O O . ARG A 1 73 ? -0.269 4.777 5.151 1.00 92.75 73 ARG A O 1
ATOM 551 N N . ILE A 1 74 ? -0.764 4.121 7.231 1.00 93.25 74 ILE A N 1
ATOM 552 C CA . ILE A 1 74 ? 0.631 3.809 7.592 1.00 93.25 74 ILE A CA 1
ATOM 553 C C . ILE A 1 74 ? 1.207 2.721 6.677 1.00 93.25 74 ILE A C 1
ATOM 555 O O . ILE A 1 74 ? 2.341 2.845 6.211 1.00 93.25 74 ILE A O 1
ATOM 559 N N . LYS A 1 75 ? 0.438 1.662 6.401 1.00 94.88 75 LYS A N 1
ATOM 560 C CA . LYS A 1 75 ? 0.847 0.589 5.488 1.00 94.88 75 LYS A CA 1
ATOM 561 C C . LYS A 1 75 ? 1.057 1.095 4.065 1.00 94.88 75 LYS A C 1
ATOM 563 O O . LYS A 1 75 ? 2.055 0.724 3.452 1.00 94.88 75 LYS A O 1
ATOM 568 N N . TYR A 1 76 ? 0.186 1.970 3.570 1.00 95.62 76 TYR A N 1
ATOM 569 C CA . TYR A 1 76 ? 0.351 2.619 2.271 1.00 95.62 76 TYR A CA 1
ATOM 570 C C . TYR A 1 76 ? 1.660 3.419 2.200 1.00 95.62 76 TYR A C 1
ATOM 572 O O . TYR A 1 76 ? 2.495 3.148 1.339 1.00 95.62 76 TYR A O 1
ATOM 580 N N . LEU A 1 77 ? 1.903 4.320 3.160 1.00 94.88 77 LEU A N 1
ATOM 581 C CA . LEU A 1 77 ? 3.124 5.139 3.209 1.00 94.88 77 LEU A CA 1
ATOM 582 C C . LEU A 1 77 ? 4.398 4.280 3.254 1.00 94.88 77 LEU A C 1
ATOM 584 O O . LEU A 1 77 ? 5.372 4.556 2.551 1.00 94.88 77 LEU A O 1
ATOM 588 N N . ARG A 1 78 ? 4.384 3.209 4.058 1.00 94.69 78 ARG A N 1
ATOM 589 C CA . ARG A 1 78 ? 5.493 2.248 4.129 1.00 94.69 78 ARG A CA 1
ATOM 590 C C . ARG A 1 78 ? 5.701 1.532 2.804 1.00 94.69 78 ARG A C 1
ATOM 592 O O . ARG A 1 78 ? 6.838 1.431 2.369 1.00 94.69 78 ARG A O 1
ATOM 599 N N . THR A 1 79 ? 4.626 1.090 2.155 1.00 95.62 79 THR A N 1
ATOM 600 C CA . THR A 1 79 ? 4.701 0.395 0.862 1.00 95.62 79 THR A CA 1
ATOM 601 C C . THR A 1 79 ? 5.354 1.286 -0.189 1.00 95.62 79 THR A C 1
ATOM 603 O O . THR A 1 79 ? 6.318 0.866 -0.816 1.00 95.62 79 THR A O 1
ATOM 606 N N . ILE A 1 80 ? 4.924 2.545 -0.312 1.00 95.25 80 ILE A N 1
ATOM 607 C CA . ILE A 1 80 ? 5.549 3.510 -1.231 1.00 95.25 80 ILE A CA 1
ATOM 608 C C . ILE A 1 80 ? 7.033 3.704 -0.914 1.00 95.25 80 ILE A C 1
ATOM 610 O O . ILE A 1 80 ? 7.864 3.692 -1.821 1.00 95.25 80 ILE A O 1
ATOM 614 N N . SER A 1 81 ? 7.393 3.844 0.364 1.00 94.50 81 SER A N 1
ATOM 615 C CA . SER A 1 81 ? 8.796 3.966 0.771 1.00 94.50 81 SER A CA 1
ATOM 616 C C . SER A 1 81 ? 9.618 2.721 0.420 1.00 94.50 81 SER A C 1
ATOM 618 O O . SER A 1 81 ? 10.732 2.854 -0.081 1.00 94.50 81 SER A O 1
ATOM 620 N N . THR A 1 82 ? 9.077 1.522 0.641 1.00 94.81 82 THR A N 1
ATOM 621 C CA . THR A 1 82 ? 9.728 0.250 0.305 1.00 94.81 82 THR A CA 1
ATOM 622 C C . THR A 1 82 ? 9.938 0.107 -1.201 1.00 94.81 82 THR A C 1
ATOM 624 O O . THR A 1 82 ? 11.044 -0.219 -1.618 1.00 94.81 82 THR A O 1
ATOM 627 N N . LEU A 1 83 ? 8.923 0.407 -2.020 1.00 94.69 83 LEU A N 1
ATOM 628 C CA . LEU A 1 83 ? 9.026 0.316 -3.480 1.00 94.69 83 LEU A CA 1
ATOM 629 C C . LEU A 1 83 ? 10.063 1.302 -4.040 1.00 94.69 83 LEU A C 1
ATOM 631 O O . LEU A 1 83 ? 10.902 0.917 -4.849 1.00 94.69 83 LEU A O 1
ATOM 635 N N . ASN A 1 84 ? 10.064 2.550 -3.559 1.00 93.00 84 ASN A N 1
ATOM 636 C CA . ASN A 1 84 ? 11.069 3.542 -3.953 1.00 93.00 84 ASN A CA 1
ATOM 637 C C . ASN A 1 84 ? 12.489 3.115 -3.538 1.00 93.00 84 ASN A C 1
ATOM 639 O O . ASN A 1 84 ? 13.430 3.254 -4.315 1.00 93.00 84 ASN A O 1
ATOM 643 N N . GLN A 1 85 ? 12.658 2.563 -2.331 1.00 93.06 85 GLN A N 1
ATOM 644 C CA . GLN A 1 85 ? 13.952 2.036 -1.886 1.00 93.06 85 GLN A CA 1
ATOM 645 C C . GLN A 1 85 ? 14.429 0.867 -2.755 1.00 93.06 85 GLN A C 1
ATOM 647 O O . GLN A 1 85 ? 15.605 0.837 -3.113 1.00 93.06 85 GLN A O 1
ATOM 652 N N . ALA A 1 86 ? 13.536 -0.051 -3.137 1.00 92.50 86 ALA A N 1
ATOM 653 C CA . ALA A 1 86 ? 13.870 -1.166 -4.021 1.00 92.50 86 ALA A CA 1
ATOM 654 C C . ALA A 1 86 ? 14.390 -0.672 -5.380 1.00 92.50 86 ALA A C 1
ATOM 656 O O . ALA A 1 86 ? 15.459 -1.094 -5.818 1.00 92.50 86 ALA A O 1
ATOM 657 N N . GLN A 1 87 ? 13.705 0.298 -5.993 1.00 90.06 87 GLN A N 1
ATOM 658 C CA . GLN A 1 87 ? 14.134 0.878 -7.268 1.00 90.06 87 GLN A CA 1
ATOM 659 C C . GLN A 1 87 ? 15.481 1.602 -7.162 1.00 90.06 87 GLN A C 1
ATOM 661 O O . GLN A 1 87 ? 16.336 1.435 -8.030 1.00 90.06 87 GLN A O 1
ATOM 666 N N . LEU A 1 88 ? 15.711 2.363 -6.087 1.00 88.75 88 LEU A N 1
ATOM 667 C CA . LEU A 1 88 ? 17.001 3.017 -5.845 1.00 88.75 88 LEU A CA 1
ATOM 668 C C . LEU A 1 88 ? 18.135 1.997 -5.667 1.00 88.75 88 LEU A C 1
ATOM 670 O O . LEU A 1 88 ? 19.217 2.180 -6.225 1.00 88.75 88 LEU A O 1
ATOM 674 N N . MET A 1 89 ? 17.889 0.901 -4.940 1.00 89.12 89 MET A N 1
ATOM 675 C CA . MET A 1 89 ? 18.850 -0.201 -4.814 1.00 89.12 89 MET A CA 1
ATOM 676 C C . MET A 1 89 ? 19.120 -0.871 -6.162 1.00 89.12 89 MET A C 1
ATOM 678 O O . MET A 1 89 ? 20.268 -1.181 -6.474 1.00 89.12 89 MET A O 1
ATOM 682 N N . ALA A 1 90 ? 18.084 -1.075 -6.973 1.00 88.94 90 ALA A N 1
ATOM 683 C CA . ALA A 1 90 ? 18.219 -1.666 -8.294 1.00 88.94 90 ALA A CA 1
ATOM 684 C C . ALA A 1 90 ? 19.046 -0.778 -9.233 1.00 88.94 90 ALA A C 1
ATOM 686 O O . ALA A 1 90 ? 19.934 -1.282 -9.916 1.00 88.94 90 ALA A O 1
ATOM 687 N N . MET A 1 91 ? 18.810 0.535 -9.227 1.00 83.88 91 MET A N 1
ATOM 688 C CA . MET A 1 91 ? 19.606 1.494 -9.999 1.00 83.88 91 MET A CA 1
ATOM 689 C C . MET A 1 91 ? 21.072 1.493 -9.567 1.00 83.88 91 MET A C 1
ATOM 691 O O . MET A 1 91 ? 21.954 1.489 -10.419 1.00 83.88 91 MET A O 1
ATOM 695 N N . ALA A 1 92 ? 21.337 1.426 -8.259 1.00 85.56 92 ALA A N 1
ATOM 696 C CA . ALA A 1 92 ? 22.698 1.346 -7.733 1.00 85.56 92 ALA A CA 1
ATOM 697 C C . ALA A 1 92 ? 23.421 0.038 -8.109 1.00 85.56 92 ALA A C 1
ATOM 699 O O .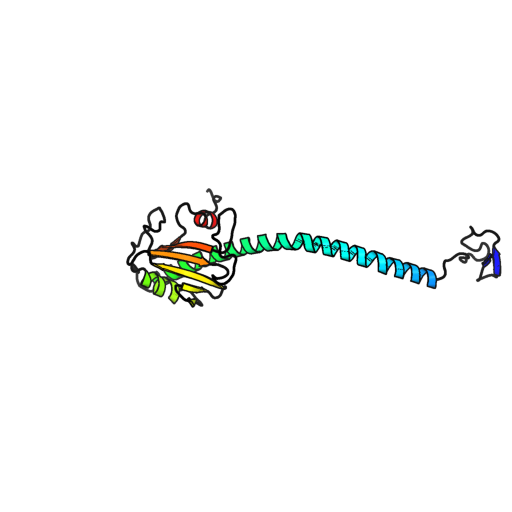 ALA A 1 92 ? 24.641 0.034 -8.226 1.00 85.56 92 ALA A O 1
ATOM 700 N N . LYS A 1 93 ? 22.692 -1.072 -8.289 1.00 85.06 93 LYS A N 1
ATOM 701 C CA . LYS A 1 93 ? 23.266 -2.376 -8.671 1.00 85.06 93 LYS A CA 1
ATOM 702 C C . LYS A 1 93 ? 23.552 -2.524 -10.165 1.00 85.06 93 LYS A C 1
ATOM 704 O O . LYS A 1 93 ? 24.376 -3.357 -10.521 1.00 85.06 93 LYS A O 1
ATOM 709 N N . ASN A 1 94 ? 22.837 -1.797 -11.021 1.00 77.81 94 ASN A N 1
ATOM 710 C CA . ASN A 1 94 ? 22.829 -2.037 -12.468 1.00 77.81 94 ASN A CA 1
ATOM 711 C C . ASN A 1 94 ? 23.475 -0.904 -13.285 1.00 77.81 94 ASN A C 1
ATOM 713 O O . ASN A 1 94 ? 23.231 -0.832 -14.482 1.00 77.81 94 ASN A O 1
ATOM 717 N N . ASP A 1 95 ? 24.265 -0.022 -12.658 1.00 69.69 95 ASP A N 1
ATOM 718 C CA . ASP A 1 95 ? 24.972 1.103 -13.306 1.00 69.69 95 ASP A CA 1
ATOM 719 C C . ASP A 1 95 ? 24.087 2.023 -14.181 1.00 69.69 95 ASP A C 1
ATOM 721 O O . ASP A 1 95 ? 24.573 2.730 -15.063 1.00 69.69 95 ASP A O 1
ATOM 725 N N . GLY A 1 96 ? 22.788 2.083 -13.874 1.00 64.62 96 GLY A N 1
ATOM 726 C CA . GLY A 1 96 ? 21.825 2.985 -14.501 1.00 64.62 96 GLY A CA 1
ATOM 727 C C . GLY A 1 96 ? 21.070 2.418 -15.711 1.00 64.62 96 GLY A C 1
ATOM 728 O O . GLY A 1 96 ? 21.620 1.763 -16.584 1.00 64.62 96 GLY A O 1
ATOM 729 N N . GLU A 1 97 ? 19.786 2.790 -15.749 1.00 67.94 97 GLU A N 1
ATOM 730 C CA . GLU A 1 97 ? 18.830 2.700 -16.866 1.00 67.94 97 GLU A CA 1
ATOM 731 C C . GLU A 1 97 ? 18.073 1.379 -17.065 1.00 67.94 97 GLU A C 1
ATOM 733 O O . GLU A 1 97 ? 18.181 0.686 -18.073 1.00 67.94 97 GLU A O 1
ATOM 738 N N . PHE A 1 98 ? 17.128 1.128 -16.157 1.00 76.00 98 PHE A N 1
ATOM 739 C CA . PHE A 1 98 ? 15.906 0.421 -16.533 1.00 76.00 98 PHE A CA 1
ATOM 740 C C . PHE A 1 98 ? 14.930 1.399 -17.186 1.00 76.00 98 PHE A C 1
ATOM 742 O O . PHE A 1 98 ? 14.313 2.216 -16.506 1.00 76.00 98 PHE A O 1
ATOM 749 N N . THR A 1 99 ? 14.791 1.328 -18.506 1.00 80.06 99 THR A N 1
ATOM 750 C CA . THR A 1 99 ? 13.771 2.091 -19.244 1.00 80.06 99 THR A CA 1
ATOM 751 C C . THR A 1 99 ? 12.564 1.230 -19.594 1.00 80.06 99 THR A C 1
ATOM 753 O O . THR A 1 99 ? 11.473 1.770 -19.752 1.00 80.06 99 THR A O 1
ATOM 756 N N . ASN A 1 100 ? 12.721 -0.096 -19.658 1.00 90.56 100 ASN A N 1
ATOM 757 C CA . ASN A 1 100 ? 11.626 -1.020 -19.927 1.00 90.56 100 ASN A CA 1
ATOM 758 C C . ASN A 1 100 ? 10.761 -1.265 -18.677 1.00 90.56 100 ASN A C 1
ATOM 760 O O . ASN A 1 100 ? 11.278 -1.560 -17.599 1.00 90.56 100 ASN A O 1
ATOM 764 N N . SER A 1 101 ? 9.437 -1.192 -18.822 1.00 92.56 101 SER A N 1
ATOM 765 C CA . SER A 1 101 ? 8.494 -1.337 -17.706 1.00 92.56 101 SER A CA 1
ATOM 766 C C . SER A 1 101 ? 8.535 -2.701 -17.016 1.00 92.56 101 SER A C 1
ATOM 768 O O . SER A 1 101 ? 8.330 -2.757 -15.804 1.00 92.56 101 SER A O 1
ATOM 770 N N . ASP A 1 102 ? 8.778 -3.793 -17.743 1.00 93.94 102 ASP A N 1
ATOM 771 C CA . ASP A 1 102 ? 8.899 -5.128 -17.146 1.00 93.94 102 ASP A CA 1
ATOM 772 C C . ASP A 1 102 ? 10.227 -5.291 -16.413 1.00 93.94 102 ASP A C 1
ATOM 774 O O . ASP A 1 102 ? 10.272 -5.940 -15.371 1.00 93.94 102 ASP A O 1
ATOM 778 N N . ASP A 1 103 ? 11.307 -4.691 -16.914 1.00 92.25 103 ASP A N 1
ATOM 779 C CA . ASP A 1 103 ? 12.588 -4.692 -16.208 1.00 92.25 103 ASP A CA 1
ATOM 780 C C . ASP A 1 103 ? 12.499 -3.871 -14.917 1.00 92.25 103 ASP A C 1
ATOM 782 O O . ASP A 1 103 ? 12.940 -4.331 -13.863 1.00 92.25 103 ASP A O 1
ATOM 786 N N . ILE A 1 104 ? 11.860 -2.696 -14.957 1.00 91.88 104 ILE A N 1
ATOM 787 C CA . ILE A 1 104 ? 11.611 -1.886 -13.755 1.00 91.88 104 ILE A CA 1
ATOM 788 C C . ILE A 1 104 ? 10.762 -2.676 -12.751 1.00 91.88 104 ILE A C 1
ATOM 790 O O . ILE A 1 104 ? 11.033 -2.646 -11.553 1.00 91.88 104 ILE A O 1
ATOM 794 N N . TRP A 1 105 ? 9.752 -3.411 -13.213 1.00 94.50 105 TRP A N 1
ATOM 795 C CA . TRP A 1 105 ? 8.924 -4.228 -12.333 1.00 94.50 105 TRP A CA 1
ATOM 796 C C . TRP A 1 105 ? 9.699 -5.412 -11.744 1.00 94.50 105 TRP A C 1
ATOM 798 O O . TRP A 1 105 ? 9.804 -5.545 -10.526 1.00 94.50 105 TRP A O 1
ATOM 808 N N . ASN A 1 106 ? 10.279 -6.264 -12.586 1.00 92.81 106 ASN A N 1
ATOM 809 C CA . ASN A 1 106 ? 10.902 -7.513 -12.154 1.00 92.81 106 ASN A CA 1
ATOM 810 C C . ASN A 1 106 ? 12.253 -7.271 -11.466 1.00 92.81 106 ASN A C 1
ATOM 812 O O . ASN A 1 106 ? 12.437 -7.665 -10.315 1.00 92.81 106 ASN A O 1
ATOM 816 N N . LYS A 1 107 ? 13.172 -6.561 -12.124 1.00 90.00 107 LYS A N 1
ATOM 817 C CA . LYS A 1 107 ? 14.515 -6.292 -11.590 1.00 90.00 107 LYS A CA 1
ATOM 818 C C . LYS A 1 107 ? 14.507 -5.091 -10.656 1.00 90.00 107 LYS A C 1
ATOM 820 O O . LYS A 1 107 ? 15.148 -5.115 -9.612 1.00 90.00 107 LYS A O 1
ATOM 825 N N . GLY A 1 108 ? 13.763 -4.041 -11.003 1.00 89.88 108 GLY A N 1
ATOM 826 C CA . GLY A 1 108 ? 13.693 -2.822 -10.197 1.00 89.88 108 GLY A CA 1
ATOM 827 C C . GLY A 1 108 ? 12.965 -3.012 -8.865 1.00 89.88 108 GLY A C 1
ATOM 828 O O . GLY A 1 108 ? 13.452 -2.561 -7.832 1.00 89.88 108 GLY A O 1
ATOM 829 N N . ILE A 1 109 ? 11.821 -3.701 -8.874 1.00 93.00 109 ILE A N 1
ATOM 830 C CA . ILE A 1 109 ? 10.968 -3.849 -7.690 1.00 93.00 109 ILE A CA 1
ATOM 831 C C . ILE A 1 109 ? 11.065 -5.250 -7.086 1.00 93.00 109 ILE A C 1
ATOM 833 O O . ILE A 1 109 ? 11.440 -5.357 -5.918 1.00 93.00 109 ILE A O 1
ATOM 837 N N . LYS A 1 110 ? 10.742 -6.322 -7.824 1.00 93.69 110 LYS A N 1
ATOM 838 C CA . LYS A 1 110 ? 10.597 -7.659 -7.213 1.00 93.69 110 LYS A CA 1
ATOM 839 C C . LYS A 1 110 ? 11.898 -8.181 -6.615 1.00 93.69 110 LYS A C 1
ATOM 841 O O . LYS A 1 110 ? 11.919 -8.568 -5.453 1.00 93.69 110 LYS A O 1
ATOM 846 N N . GLU A 1 111 ? 12.984 -8.149 -7.382 1.00 91.56 111 GLU A N 1
ATOM 847 C CA . GLU A 1 111 ? 14.290 -8.668 -6.949 1.00 91.56 111 GLU A CA 1
ATOM 848 C C . GLU A 1 111 ? 14.936 -7.840 -5.826 1.00 91.56 111 GLU A C 1
ATOM 850 O O . GLU A 1 111 ? 15.803 -8.334 -5.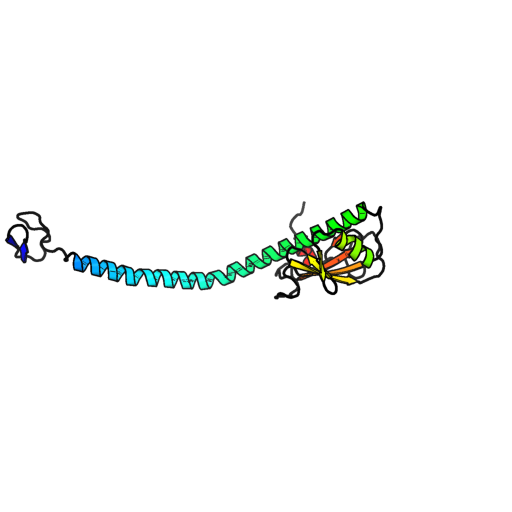103 1.00 91.56 111 GLU A O 1
ATOM 855 N N . ASN A 1 112 ? 14.529 -6.576 -5.671 1.00 90.75 112 ASN A N 1
ATOM 856 C CA . ASN A 1 112 ? 15.093 -5.651 -4.685 1.00 90.75 112 ASN A CA 1
ATOM 857 C C . ASN A 1 112 ? 14.160 -5.364 -3.502 1.00 90.75 112 ASN A C 1
ATOM 859 O O . ASN A 1 112 ? 14.523 -4.603 -2.605 1.00 90.75 112 ASN A O 1
ATOM 863 N N . THR A 1 113 ? 12.989 -5.999 -3.458 1.00 91.50 113 THR A N 1
ATOM 864 C CA . THR A 1 113 ? 12.085 -5.947 -2.310 1.00 91.50 113 THR A CA 1
ATOM 865 C C . THR A 1 113 ? 12.215 -7.240 -1.511 1.00 91.50 113 THR A C 1
ATOM 867 O O . THR A 1 113 ? 12.106 -8.338 -2.052 1.00 91.50 113 THR A O 1
ATOM 870 N N . ALA A 1 114 ? 12.456 -7.125 -0.206 1.00 84.50 114 ALA A N 1
ATOM 871 C CA . ALA A 1 114 ? 12.567 -8.293 0.659 1.00 84.50 114 ALA A CA 1
ATOM 872 C C . ALA A 1 114 ? 11.214 -9.014 0.798 1.00 84.50 114 ALA A C 1
ATOM 874 O O . ALA A 1 114 ? 10.173 -8.369 0.923 1.00 84.50 114 ALA A O 1
ATOM 875 N N . GLU A 1 115 ? 11.254 -10.349 0.840 1.00 86.31 115 GLU A N 1
ATOM 876 C CA . GLU A 1 115 ? 10.108 -11.203 1.194 1.00 86.31 115 GLU A CA 1
ATOM 877 C C . GLU A 1 115 ? 8.877 -11.023 0.282 1.00 86.31 115 GLU A C 1
ATOM 879 O O . GLU A 1 115 ? 7.735 -10.916 0.739 1.00 86.31 115 GLU A O 1
ATOM 884 N N . VAL A 1 116 ? 9.125 -11.000 -1.028 1.00 91.94 116 VAL A N 1
ATOM 885 C CA . VAL A 1 116 ? 8.098 -10.947 -2.072 1.00 91.94 116 VAL A CA 1
ATOM 886 C C . VAL A 1 116 ? 7.619 -12.348 -2.448 1.00 91.94 116 VAL A C 1
ATOM 888 O O . VAL A 1 116 ? 8.416 -13.262 -2.646 1.00 91.94 116 VAL A O 1
ATOM 891 N N . VAL A 1 117 ? 6.305 -12.500 -2.604 1.00 94.00 117 VAL A N 1
ATOM 892 C CA . VAL A 1 117 ? 5.675 -13.669 -3.225 1.00 94.00 117 VAL A CA 1
ATOM 893 C C . VAL A 1 117 ? 4.966 -13.225 -4.498 1.00 94.00 117 VAL A C 1
ATOM 895 O O . VAL A 1 117 ? 4.130 -12.323 -4.446 1.00 94.00 117 VAL A O 1
ATOM 898 N N . ASP A 1 118 ? 5.260 -13.863 -5.628 1.00 93.75 118 ASP A N 1
ATOM 899 C CA . ASP A 1 118 ? 4.528 -13.617 -6.870 1.00 93.75 118 ASP A CA 1
ATOM 900 C C . ASP A 1 118 ? 3.058 -14.035 -6.734 1.00 93.75 118 ASP A C 1
ATOM 902 O O . ASP A 1 118 ? 2.731 -15.121 -6.246 1.00 93.75 118 ASP A O 1
ATOM 906 N N . ILE A 1 119 ? 2.168 -13.161 -7.192 1.00 92.81 119 ILE A N 1
ATOM 907 C CA . ILE A 1 119 ? 0.734 -13.425 -7.333 1.00 92.81 119 ILE A CA 1
ATOM 908 C C . ILE A 1 119 ? 0.321 -13.105 -8.775 1.00 92.81 119 ILE A C 1
ATOM 910 O O . ILE A 1 119 ? 1.067 -12.427 -9.489 1.00 92.81 119 ILE A O 1
ATOM 914 N N . PRO A 1 120 ? -0.853 -13.567 -9.241 1.00 91.94 120 PRO A N 1
ATOM 915 C CA . PRO A 1 120 ? -1.353 -13.171 -10.550 1.00 91.94 120 PRO A CA 1
ATOM 916 C C . PRO A 1 120 ? -1.356 -11.646 -10.694 1.00 91.94 120 PRO A C 1
ATOM 918 O O . PRO A 1 120 ? -1.915 -10.946 -9.848 1.00 91.94 120 PRO A O 1
ATOM 921 N N . GLU A 1 121 ? -0.708 -11.157 -11.756 1.00 89.06 121 GLU A N 1
ATOM 922 C CA . GLU A 1 121 ? -0.619 -9.728 -12.098 1.00 89.06 121 GLU A CA 1
ATOM 923 C C . GLU A 1 121 ? 0.052 -8.862 -11.019 1.00 89.06 121 GLU A C 1
ATOM 925 O O . GLU A 1 121 ? -0.181 -7.659 -10.973 1.00 89.06 121 GLU A O 1
ATOM 930 N N . GLY A 1 122 ? 0.862 -9.424 -10.116 1.00 94.75 122 GLY A N 1
ATOM 931 C CA . GLY A 1 122 ? 1.348 -8.636 -8.990 1.00 94.75 122 GLY A CA 1
ATOM 932 C C . GLY A 1 122 ? 2.347 -9.323 -8.074 1.00 94.75 122 GLY A C 1
ATOM 933 O O . GLY A 1 122 ? 2.945 -10.348 -8.398 1.00 94.75 122 GLY A O 1
ATOM 934 N N . ILE A 1 123 ? 2.496 -8.732 -6.895 1.00 96.19 123 ILE A N 1
ATOM 935 C CA . ILE A 1 123 ? 3.262 -9.272 -5.778 1.00 96.19 123 ILE A CA 1
ATOM 936 C C . ILE A 1 123 ? 2.489 -9.159 -4.472 1.00 96.19 123 ILE A C 1
ATOM 938 O O . ILE A 1 123 ? 1.673 -8.259 -4.282 1.00 96.19 123 ILE A O 1
ATOM 942 N N . ARG A 1 124 ? 2.810 -10.044 -3.537 1.00 95.50 124 ARG A N 1
ATOM 943 C CA . ARG A 1 124 ? 2.408 -9.960 -2.138 1.00 95.50 124 ARG A CA 1
ATOM 944 C C . ARG A 1 124 ? 3.642 -9.765 -1.270 1.00 95.50 124 ARG A C 1
ATOM 946 O O . ARG A 1 124 ? 4.599 -10.529 -1.368 1.00 95.50 124 ARG A O 1
ATOM 953 N N . LEU A 1 125 ? 3.593 -8.755 -0.414 1.00 93.56 125 LEU A N 1
ATOM 954 C CA . LEU A 1 125 ? 4.620 -8.453 0.576 1.00 93.56 125 LEU A CA 1
ATOM 955 C C . LEU A 1 125 ? 4.359 -9.236 1.871 1.00 93.56 125 LEU A C 1
ATOM 957 O O . LEU A 1 125 ? 3.220 -9.611 2.176 1.00 93.56 125 LEU A O 1
ATOM 961 N N . SER A 1 126 ? 5.395 -9.443 2.684 1.00 87.94 126 SER A N 1
ATOM 962 C CA . SER A 1 126 ? 5.285 -10.189 3.949 1.00 87.94 126 SER A CA 1
ATOM 963 C C . SER A 1 126 ? 4.334 -9.565 4.974 1.00 87.94 126 SER A C 1
ATOM 965 O O . SER A 1 126 ? 3.736 -10.268 5.788 1.00 87.94 126 SER A O 1
ATOM 967 N N . ASN A 1 127 ? 4.108 -8.254 4.894 1.00 86.25 127 ASN A N 1
ATOM 968 C CA . ASN A 1 127 ? 3.156 -7.517 5.730 1.00 86.25 127 ASN A CA 1
ATOM 969 C C . ASN A 1 127 ? 1.678 -7.667 5.286 1.00 86.25 127 ASN A C 1
ATOM 971 O O . ASN A 1 127 ? 0.791 -7.015 5.855 1.00 86.25 127 ASN A O 1
ATOM 975 N N . GLY A 1 128 ? 1.414 -8.513 4.284 1.00 90.38 128 GLY A N 1
ATOM 976 C CA . GLY A 1 128 ? 0.084 -8.810 3.755 1.00 90.38 128 GLY A CA 1
ATOM 977 C C . GLY A 1 128 ? -0.454 -7.785 2.757 1.00 90.38 128 GLY A C 1
ATOM 978 O O . GLY A 1 128 ? -1.608 -7.911 2.366 1.00 90.38 128 GLY A O 1
ATOM 979 N N . VAL A 1 129 ? 0.350 -6.792 2.366 1.00 95.31 129 VAL A N 1
ATOM 980 C CA . VAL A 1 129 ? 0.021 -5.865 1.277 1.00 95.31 129 VAL A CA 1
ATOM 981 C C . VAL A 1 129 ? 0.166 -6.598 -0.053 1.00 95.31 129 VAL A C 1
ATOM 983 O O . VAL A 1 129 ? 1.149 -7.311 -0.268 1.00 95.31 129 VAL A O 1
ATOM 986 N N . GLU A 1 130 ? -0.782 -6.397 -0.956 1.00 96.25 130 GLU A N 1
ATOM 987 C CA . GLU A 1 130 ? -0.702 -6.881 -2.329 1.00 96.25 130 GLU A CA 1
ATOM 988 C C . GLU A 1 130 ? -0.592 -5.694 -3.286 1.00 96.25 130 GLU A C 1
ATOM 990 O O . GLU A 1 130 ? -1.272 -4.682 -3.131 1.00 96.25 130 GLU A O 1
ATOM 995 N N . VAL A 1 131 ? 0.291 -5.807 -4.274 1.00 97.31 131 VAL A N 1
ATOM 996 C CA . VAL A 1 131 ? 0.531 -4.777 -5.284 1.00 97.31 131 VAL A CA 1
ATOM 997 C C . VAL A 1 131 ? 0.322 -5.403 -6.650 1.00 97.31 131 VAL A C 1
ATOM 999 O O . VAL A 1 131 ? 1.083 -6.284 -7.047 1.00 97.31 131 VAL A O 1
ATOM 1002 N N . LYS A 1 132 ? -0.703 -4.953 -7.369 1.00 96.81 132 LYS A N 1
ATOM 1003 C CA . LYS A 1 132 ? -0.921 -5.329 -8.766 1.00 96.81 132 LYS A CA 1
ATOM 1004 C C . LYS A 1 132 ? -0.189 -4.385 -9.698 1.00 96.81 132 LYS A C 1
ATOM 1006 O O . LYS A 1 132 ? -0.143 -3.186 -9.445 1.00 96.81 132 LYS A O 1
ATOM 1011 N N . TYR A 1 133 ? 0.340 -4.948 -10.769 1.00 96.56 133 TYR A N 1
ATOM 1012 C CA . TYR A 1 133 ? 1.087 -4.283 -11.817 1.00 96.56 133 TYR A CA 1
ATOM 1013 C C . TYR A 1 133 ? 0.282 -4.300 -13.111 1.00 96.56 133 TYR A C 1
ATOM 1015 O O . TYR A 1 133 ? -0.041 -5.363 -13.640 1.00 96.56 133 TYR A O 1
ATOM 1023 N N . GLU A 1 134 ? 0.001 -3.112 -13.633 1.00 96.44 134 GLU A N 1
ATOM 1024 C CA . GLU A 1 134 ? -0.616 -2.921 -14.937 1.00 96.44 134 GLU A CA 1
ATOM 1025 C C . GLU A 1 134 ? 0.315 -2.089 -15.814 1.00 96.44 134 GLU A C 1
ATOM 1027 O O . GLU A 1 134 ? 0.524 -0.894 -15.586 1.00 96.44 134 GLU A O 1
ATOM 1032 N N . LYS A 1 135 ? 0.900 -2.733 -16.825 1.00 95.62 135 LYS A N 1
ATOM 1033 C CA . LYS A 1 135 ? 1.781 -2.067 -17.781 1.00 95.62 135 LYS A CA 1
ATOM 1034 C C . LYS A 1 135 ? 0.989 -1.034 -18.590 1.00 95.62 135 LYS A C 1
ATOM 1036 O O . LYS A 1 135 ? 0.055 -1.392 -19.299 1.00 95.62 135 LYS A O 1
ATOM 1041 N N . LEU A 1 136 ? 1.418 0.228 -18.542 1.00 94.25 136 LEU A N 1
ATOM 1042 C CA . LEU A 1 136 ? 0.862 1.310 -19.365 1.00 94.25 136 LEU A CA 1
ATOM 1043 C C . LEU A 1 136 ? 1.676 1.511 -20.645 1.00 94.25 136 LEU A C 1
ATOM 1045 O O . LEU A 1 136 ? 1.139 1.894 -21.685 1.00 94.25 136 LEU A O 1
ATOM 1049 N N . ARG A 1 137 ? 2.990 1.266 -20.570 1.00 90.44 137 ARG A N 1
ATOM 1050 C CA . ARG A 1 137 ? 3.938 1.446 -21.672 1.00 90.44 137 ARG A CA 1
ATOM 1051 C C . ARG A 1 137 ? 5.033 0.405 -21.654 1.00 90.44 137 ARG A C 1
ATOM 1053 O O . ARG A 1 137 ? 5.338 -0.153 -20.611 1.00 90.44 137 ARG A O 1
ATOM 1060 N N . GLU A 1 138 ? 5.668 0.200 -22.801 1.00 91.06 138 GLU A N 1
ATOM 1061 C CA . GLU A 1 138 ? 6.823 -0.694 -22.902 1.00 91.06 138 GLU A CA 1
ATOM 1062 C C . GLU A 1 138 ? 8.113 -0.032 -22.404 1.00 91.06 138 GLU A C 1
ATOM 1064 O O . GLU A 1 138 ? 8.874 -0.653 -21.673 1.00 91.06 138 GLU A O 1
ATOM 1069 N N . SER A 1 139 ? 8.330 1.240 -22.753 1.00 85.94 139 SER A N 1
ATOM 1070 C CA . SER A 1 139 ? 9.511 2.020 -22.371 1.00 85.94 139 SER A CA 1
ATOM 1071 C C . SER A 1 139 ? 9.112 3.354 -21.747 1.00 85.94 139 SER A C 1
ATOM 1073 O O . SER A 1 139 ? 8.104 3.953 -22.133 1.00 85.94 139 SER A O 1
ATOM 1075 N N . CYS A 1 140 ? 9.939 3.838 -20.826 1.00 80.56 140 CYS A N 1
ATOM 1076 C CA . CYS A 1 140 ? 9.725 5.056 -20.059 1.00 80.56 140 CYS A CA 1
ATOM 1077 C C . CYS A 1 140 ? 10.918 5.992 -20.137 1.00 80.56 140 CYS A C 1
ATOM 1079 O O . CYS A 1 140 ? 12.064 5.553 -20.226 1.00 80.56 140 CYS A O 1
ATOM 1081 N N . GLU A 1 141 ? 10.645 7.286 -20.013 1.00 72.06 141 GLU A N 1
ATOM 1082 C CA . GLU A 1 141 ? 11.702 8.268 -19.814 1.00 72.06 141 GLU A CA 1
ATOM 1083 C C . GLU A 1 141 ? 12.189 8.256 -18.354 1.00 72.06 141 GLU A C 1
ATOM 1085 O O . GLU A 1 141 ? 11.380 8.112 -17.430 1.00 72.06 141 GLU A O 1
ATOM 1090 N N . PRO A 1 142 ? 13.501 8.440 -18.117 1.00 65.25 142 PRO A N 1
ATOM 1091 C CA . PRO A 1 142 ? 14.092 8.422 -16.778 1.00 65.25 142 PRO A CA 1
ATOM 1092 C C . PRO A 1 142 ? 13.643 9.591 -15.891 1.00 65.25 142 PRO A C 1
ATOM 1094 O O . PRO A 1 142 ? 13.814 9.531 -14.674 1.00 65.25 142 PRO A O 1
ATOM 1097 N N . ASN A 1 143 ? 13.074 10.654 -16.472 1.00 63.19 143 ASN A N 1
ATOM 1098 C CA . ASN A 1 143 ? 12.851 11.915 -15.777 1.00 63.19 143 ASN A CA 1
ATOM 1099 C C . ASN A 1 143 ? 11.378 12.339 -15.798 1.00 63.19 143 ASN A C 1
ATOM 1101 O O . ASN A 1 143 ? 10.853 12.848 -16.786 1.00 63.19 143 ASN A O 1
ATOM 1105 N N . TYR A 1 144 ? 10.713 12.165 -14.662 1.00 63.50 144 TYR A N 1
ATOM 1106 C CA . TYR A 1 144 ? 9.343 12.599 -14.451 1.00 63.50 144 TYR A CA 1
ATOM 1107 C C . TYR A 1 144 ? 9.331 14.070 -13.983 1.00 63.50 144 TYR A C 1
ATOM 1109 O O . TYR A 1 144 ? 9.334 14.398 -12.797 1.00 63.50 144 TYR A O 1
ATOM 1117 N N . SER A 1 145 ? 9.371 14.995 -14.942 1.00 58.09 145 SER A N 1
ATOM 1118 C CA . SER A 1 145 ? 9.404 16.436 -14.676 1.00 58.09 145 SER A CA 1
ATOM 1119 C C . SER A 1 145 ? 7.986 17.030 -14.690 1.00 58.09 145 SER A C 1
ATOM 1121 O O . SER A 1 145 ? 7.488 17.503 -15.708 1.00 58.09 145 SER A O 1
ATOM 1123 N N . LYS A 1 146 ? 7.366 17.033 -13.502 1.00 64.56 146 LYS A N 1
ATOM 1124 C CA . LYS A 1 146 ? 6.343 17.977 -12.992 1.00 64.56 146 LYS A CA 1
ATOM 1125 C C . LYS A 1 146 ? 4.847 17.613 -12.946 1.00 64.56 146 LYS A C 1
ATOM 1127 O O . LYS A 1 146 ? 4.181 18.304 -12.176 1.00 64.56 146 LYS A O 1
ATOM 1132 N N . LYS A 1 147 ? 4.287 16.604 -1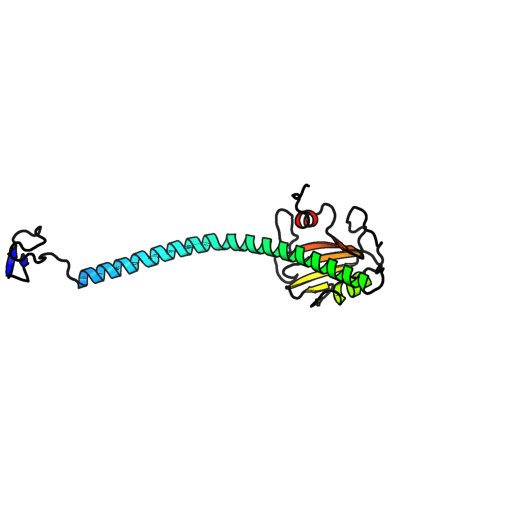3.635 1.00 83.12 147 LYS A N 1
ATOM 1133 C CA . LYS A 1 147 ? 2.872 16.166 -13.398 1.00 83.12 147 LYS A CA 1
ATOM 1134 C C . LYS A 1 147 ? 2.581 14.681 -13.656 1.00 83.12 147 LYS A C 1
ATOM 1136 O O . LYS A 1 147 ? 2.604 14.241 -14.801 1.00 83.12 147 LYS A O 1
ATOM 1141 N N . ALA A 1 148 ? 2.310 13.915 -12.603 1.00 88.88 148 ALA A N 1
ATOM 1142 C CA . ALA A 1 148 ? 2.375 12.467 -12.605 1.00 88.88 148 ALA A CA 1
ATOM 1143 C C . ALA A 1 148 ? 1.063 12.019 -13.190 1.00 88.88 148 ALA A C 1
ATOM 1145 O O . ALA A 1 148 ? 0.006 12.307 -12.632 1.00 88.88 148 ALA A O 1
ATOM 1146 N N . SER A 1 149 ? 1.139 11.375 -14.343 1.00 90.56 149 SER A N 1
ATOM 1147 C CA . SER A 1 149 ? -0.035 10.950 -15.079 1.00 90.56 149 SER A CA 1
ATOM 1148 C C . SER A 1 149 ? 0.193 9.572 -15.672 1.00 90.56 149 SER A C 1
ATOM 1150 O O . SER A 1 149 ? 1.325 9.182 -15.960 1.00 90.56 149 SER A O 1
ATOM 1152 N N . GLU A 1 150 ? -0.895 8.856 -15.919 1.00 91.12 150 GLU A N 1
ATOM 1153 C CA . GLU A 1 150 ? -0.853 7.598 -16.668 1.00 91.12 150 GLU A CA 1
ATOM 1154 C C . GLU A 1 150 ? -0.201 7.792 -18.047 1.00 91.12 150 GLU A C 1
ATOM 1156 O O . GLU A 1 150 ? 0.538 6.938 -18.524 1.00 91.12 150 GLU A O 1
ATOM 1161 N N . SER A 1 151 ? -0.374 8.977 -18.645 1.00 88.62 151 SER A N 1
ATOM 1162 C CA . SER A 1 151 ? 0.213 9.344 -19.937 1.00 88.62 151 SER A CA 1
ATOM 1163 C C . SER A 1 151 ? 1.726 9.559 -19.920 1.00 88.62 151 SER A C 1
ATOM 1165 O O . SER A 1 151 ? 2.295 9.842 -20.973 1.00 88.62 151 SER A O 1
ATOM 1167 N N . THR A 1 152 ? 2.386 9.468 -18.764 1.00 87.00 152 THR A N 1
ATOM 1168 C CA . THR A 1 152 ? 3.843 9.626 -18.603 1.00 87.00 152 THR A CA 1
ATOM 1169 C C . THR A 1 152 ? 4.492 8.452 -17.873 1.00 87.00 152 THR A C 1
ATOM 1171 O O . THR A 1 152 ? 5.705 8.293 -17.958 1.00 87.00 152 THR A O 1
ATOM 1174 N N . ALA A 1 153 ? 3.708 7.630 -17.179 1.00 91.19 153 ALA A N 1
ATOM 1175 C CA . ALA A 1 153 ? 4.198 6.534 -16.355 1.00 91.19 153 ALA A CA 1
ATOM 1176 C C . ALA A 1 153 ? 4.512 5.255 -17.148 1.00 91.19 153 ALA A C 1
ATOM 1178 O O . ALA A 1 153 ? 4.026 5.045 -18.261 1.00 91.19 153 ALA A O 1
ATOM 1179 N N . CYS A 1 154 ? 5.299 4.376 -16.526 1.00 92.44 154 CYS A N 1
ATOM 1180 C CA . CYS A 1 154 ? 5.587 3.026 -17.010 1.00 92.44 154 CYS A CA 1
ATOM 1181 C C . CYS A 1 154 ? 4.412 2.080 -16.820 1.00 92.44 154 CYS A C 1
ATOM 1183 O O . CYS A 1 154 ? 4.033 1.311 -17.704 1.00 92.44 154 CYS A O 1
ATOM 1185 N N . ALA A 1 155 ? 3.859 2.131 -15.616 1.00 94.81 155 ALA A N 1
ATOM 1186 C CA . ALA A 1 155 ? 2.823 1.237 -15.160 1.00 94.81 155 ALA A CA 1
ATOM 1187 C C . ALA A 1 155 ? 1.983 1.926 -14.095 1.00 94.81 155 ALA A C 1
ATOM 1189 O O . ALA A 1 155 ? 2.461 2.815 -13.380 1.00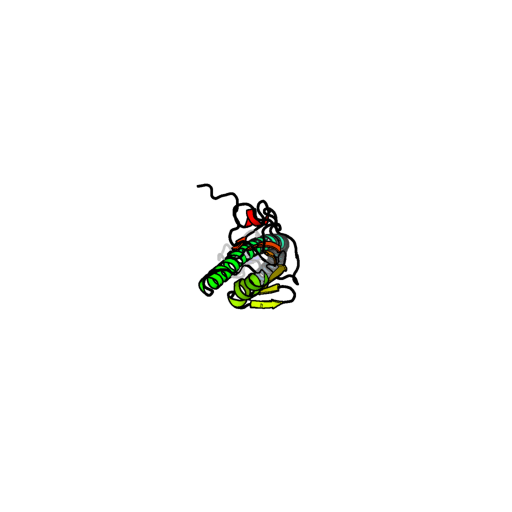 94.81 155 ALA A O 1
ATOM 1190 N N . MET A 1 156 ? 0.747 1.468 -13.973 1.00 96.12 156 MET A N 1
ATOM 1191 C CA . MET A 1 156 ? -0.080 1.722 -12.813 1.00 96.12 156 MET A CA 1
ATOM 1192 C C . MET A 1 156 ? 0.135 0.583 -11.821 1.00 96.12 156 MET A C 1
ATOM 1194 O O . MET A 1 156 ? 0.096 -0.595 -12.181 1.00 96.12 156 MET A O 1
ATOM 1198 N N . LEU A 1 157 ? 0.371 0.940 -10.563 1.00 97.25 157 LEU A N 1
ATOM 1199 C CA . LEU A 1 157 ? 0.398 -0.001 -9.459 1.00 97.25 157 LEU A CA 1
ATOM 1200 C C . LEU A 1 157 ? -0.852 0.208 -8.613 1.00 97.25 157 LEU A C 1
ATOM 1202 O O . LEU A 1 157 ? -1.086 1.306 -8.101 1.00 97.25 157 LEU A O 1
ATOM 1206 N N . THR A 1 158 ? -1.634 -0.853 -8.442 1.00 97.06 158 THR A N 1
ATOM 1207 C CA . THR A 1 158 ? -2.742 -0.852 -7.484 1.00 97.06 158 THR A CA 1
ATOM 1208 C C . THR A 1 158 ? -2.250 -1.486 -6.196 1.00 97.06 158 THR A C 1
ATOM 1210 O O . THR A 1 158 ? -1.903 -2.665 -6.185 1.00 97.06 158 THR A O 1
ATOM 1213 N N . ILE A 1 159 ? -2.202 -0.707 -5.121 1.00 97.00 159 ILE A N 1
ATOM 1214 C CA . ILE A 1 159 ? -1.789 -1.169 -3.796 1.00 97.00 159 ILE A CA 1
ATOM 1215 C C . ILE A 1 159 ? -3.040 -1.447 -2.982 1.00 97.00 159 ILE A C 1
ATOM 1217 O O . ILE A 1 159 ? -3.871 -0.559 -2.806 1.00 97.00 159 ILE A O 1
ATOM 1221 N N . ASP A 1 160 ? -3.131 -2.653 -2.446 1.00 96.25 160 ASP A N 1
ATOM 1222 C CA . ASP A 1 160 ? -4.175 -3.080 -1.534 1.00 96.25 160 ASP A CA 1
ATOM 1223 C C . ASP A 1 160 ? -3.535 -3.486 -0.193 1.00 96.25 160 ASP A C 1
ATOM 1225 O O . ASP A 1 160 ? -2.768 -4.450 -0.106 1.00 96.25 160 ASP A O 1
ATOM 1229 N N . VAL A 1 161 ? -3.764 -2.692 0.859 1.00 95.00 161 VAL A N 1
ATOM 1230 C CA . VAL A 1 161 ? -2.968 -2.771 2.102 1.00 95.00 161 VAL A CA 1
ATOM 1231 C C . VAL A 1 161 ? -3.394 -3.875 3.077 1.00 95.00 161 VAL A C 1
ATOM 1233 O O . VAL A 1 161 ? -2.677 -4.166 4.047 1.00 95.00 161 VAL A O 1
ATOM 1236 N N . ASN A 1 162 ? -4.558 -4.481 2.858 1.00 92.56 162 ASN A N 1
ATOM 1237 C CA . ASN A 1 162 ? -5.029 -5.684 3.553 1.00 92.56 162 ASN A CA 1
ATOM 1238 C C . ASN A 1 162 ? -5.080 -6.911 2.616 1.00 92.56 162 ASN A C 1
ATOM 1240 O O . ASN A 1 162 ? -5.187 -8.034 3.130 1.00 92.56 162 ASN A O 1
ATOM 1244 N N . GLY A 1 163 ? -4.925 -6.699 1.306 1.00 91.56 163 GLY A N 1
ATOM 1245 C CA . GLY A 1 163 ? -4.841 -7.701 0.251 1.00 91.56 163 GLY A CA 1
ATOM 1246 C C . GLY A 1 163 ? -6.158 -7.802 -0.518 1.00 91.56 163 GLY A C 1
ATOM 1247 O O . GLY A 1 163 ? -7.226 -7.819 0.087 1.00 91.56 163 GLY A O 1
ATOM 1248 N N . PHE A 1 164 ? -6.096 -7.999 -1.837 1.00 89.00 164 PHE A N 1
ATOM 1249 C CA . PHE A 1 164 ? -7.243 -7.944 -2.758 1.00 89.00 164 PHE A CA 1
ATOM 1250 C C . PHE A 1 164 ? -8.355 -8.949 -2.437 1.00 89.00 164 PHE A C 1
ATOM 1252 O O . PHE A 1 164 ? -9.507 -8.781 -2.847 1.00 89.00 164 PHE A O 1
ATOM 1259 N N . SER A 1 165 ? -8.016 -10.025 -1.724 1.00 86.06 165 SER A N 1
ATOM 1260 C CA . SER A 1 165 ? -8.977 -11.044 -1.290 1.00 86.06 165 SER A CA 1
ATOM 1261 C C . SER A 1 165 ? -9.769 -10.642 -0.038 1.00 86.06 165 SER A C 1
ATOM 1263 O O . SER A 1 165 ? -10.734 -11.321 0.313 1.00 86.06 165 SER A O 1
ATOM 1265 N N . LYS A 1 166 ? -9.384 -9.566 0.658 1.00 84.81 166 LYS A N 1
ATOM 1266 C CA . LYS A 1 166 ? -10.042 -9.081 1.875 1.00 84.81 166 LYS A CA 1
ATOM 1267 C C . LYS A 1 166 ? -10.784 -7.786 1.561 1.00 84.81 166 LYS A C 1
ATOM 1269 O O . LYS A 1 166 ? -10.211 -6.848 1.039 1.00 84.81 166 LYS A O 1
ATOM 1274 N N . GLY A 1 167 ? -12.079 -7.729 1.874 1.00 77.44 167 GLY A N 1
ATOM 1275 C CA . GLY A 1 167 ? -12.816 -6.462 1.799 1.00 77.44 167 GLY A CA 1
ATOM 1276 C C . GLY A 1 167 ? -12.264 -5.433 2.804 1.00 77.44 167 GLY A C 1
ATOM 1277 O O . GLY A 1 167 ? -11.608 -5.836 3.769 1.00 77.44 167 GLY A O 1
ATOM 1278 N N . PRO A 1 168 ? -12.587 -4.132 2.672 1.00 79.12 168 PRO A N 1
ATOM 1279 C CA . PRO A 1 168 ? -13.618 -3.536 1.815 1.00 79.12 168 PRO A CA 1
ATOM 1280 C C . PRO A 1 168 ? -13.287 -3.382 0.325 1.00 79.12 168 PRO A C 1
ATOM 1282 O O . PRO A 1 168 ? -14.242 -3.224 -0.441 1.00 79.12 168 PRO A O 1
ATOM 1285 N N . ASN A 1 169 ? -12.022 -3.468 -0.095 1.00 88.56 169 ASN A N 1
ATOM 1286 C CA . ASN A 1 169 ? -11.581 -3.377 -1.487 1.00 88.56 169 ASN A CA 1
ATOM 1287 C C . ASN A 1 169 ? -11.990 -2.055 -2.178 1.00 88.56 169 ASN A C 1
ATOM 1289 O O . ASN A 1 169 ? -12.509 -2.045 -3.299 1.00 88.56 169 ASN A O 1
ATOM 1293 N N . LYS A 1 170 ? -11.799 -0.923 -1.492 1.00 92.06 170 LYS A N 1
ATOM 1294 C CA . LYS A 1 170 ? -12.242 0.417 -1.911 1.00 92.06 170 LYS A CA 1
ATOM 1295 C C . LYS A 1 170 ? -11.080 1.393 -2.007 1.00 92.06 170 LYS A C 1
ATOM 1297 O O . LYS A 1 170 ? -10.187 1.393 -1.168 1.00 92.06 170 LYS A O 1
ATOM 1302 N N . MET A 1 171 ? -11.157 2.278 -2.998 1.00 91.62 171 MET A N 1
ATOM 1303 C CA . MET A 1 171 ? -10.209 3.380 -3.149 1.00 91.62 171 MET A CA 1
ATOM 1304 C C . MET A 1 171 ? -10.275 4.315 -1.942 1.00 91.62 171 MET A C 1
ATOM 1306 O O . MET A 1 171 ? -11.360 4.711 -1.504 1.00 91.62 171 MET A O 1
ATOM 1310 N N . SER A 1 172 ? -9.105 4.653 -1.415 1.00 90.81 172 SER A N 1
ATOM 1311 C CA . SER A 1 172 ? -8.942 5.610 -0.329 1.00 90.81 172 SER A CA 1
ATOM 1312 C C . SER A 1 172 ? -9.051 7.036 -0.842 1.00 90.81 172 SER A C 1
ATOM 1314 O O . SER A 1 172 ? -8.505 7.374 -1.887 1.00 90.81 172 SER A O 1
ATOM 1316 N N . THR A 1 173 ? -9.700 7.899 -0.066 1.00 89.50 173 THR A N 1
ATOM 1317 C CA . THR A 1 173 ? -9.694 9.346 -0.293 1.00 89.50 173 THR A CA 1
ATOM 1318 C C . THR A 1 173 ? -9.021 10.074 0.865 1.00 89.50 173 THR A C 1
ATOM 1320 O O . THR A 1 173 ? -8.870 9.519 1.954 1.00 89.50 173 THR A O 1
ATOM 1323 N N . SER A 1 174 ? -8.646 11.340 0.672 1.00 83.94 174 SER A N 1
ATOM 1324 C CA . SER A 1 174 ? -8.037 12.163 1.727 1.00 83.94 174 SER A CA 1
ATOM 1325 C C . SER A 1 174 ? -8.938 12.338 2.953 1.00 83.94 174 SER A C 1
ATOM 1327 O O . SER A 1 174 ? -8.447 12.537 4.062 1.00 83.94 174 SER A O 1
ATOM 1329 N N . THR A 1 175 ? -10.254 12.220 2.766 1.00 84.44 175 THR A N 1
ATOM 1330 C CA . THR A 1 175 ? -11.271 12.326 3.820 1.00 84.44 175 THR A CA 1
ATOM 1331 C C . THR A 1 175 ? -11.758 10.977 4.339 1.00 84.44 175 THR A C 1
ATOM 1333 O O . THR A 1 175 ? -12.310 10.910 5.435 1.00 84.44 175 THR A O 1
ATOM 1336 N N . LYS A 1 176 ? -11.575 9.897 3.573 1.00 88.56 176 LYS A N 1
ATOM 1337 C CA . LYS A 1 176 ? -12.028 8.553 3.923 1.00 88.56 176 LYS A CA 1
ATOM 1338 C C . LYS A 1 176 ? -10.991 7.529 3.493 1.00 88.56 176 LYS A C 1
ATOM 1340 O O . LYS A 1 176 ? -10.989 7.053 2.358 1.00 88.56 176 LYS A O 1
ATOM 1345 N N . ILE A 1 177 ? -10.133 7.161 4.435 1.00 90.12 177 ILE A N 1
ATOM 1346 C CA . ILE A 1 177 ? -9.128 6.131 4.203 1.00 90.12 177 ILE A CA 1
ATOM 1347 C C . ILE A 1 177 ? -9.806 4.755 4.162 1.00 90.12 177 ILE A C 1
ATOM 1349 O O . ILE A 1 177 ? -10.529 4.379 5.086 1.00 90.12 177 ILE A O 1
ATOM 1353 N N . ALA A 1 178 ? -9.574 4.031 3.072 1.00 90.12 178 ALA A N 1
ATOM 1354 C CA . ALA A 1 178 ? -9.967 2.646 2.860 1.00 90.12 178 ALA A CA 1
ATOM 1355 C C . ALA A 1 178 ? -8.686 1.810 2.671 1.00 90.12 178 ALA A C 1
ATOM 1357 O O . ALA A 1 178 ? -7.681 2.102 3.314 1.00 90.12 178 ALA A O 1
ATOM 1358 N N . ASP A 1 179 ? -8.707 0.773 1.837 1.00 92.75 179 ASP A N 1
ATOM 1359 C CA . ASP A 1 179 ? -7.610 -0.186 1.688 1.00 92.75 179 ASP A CA 1
ATOM 1360 C C . ASP A 1 179 ? -6.888 -0.143 0.333 1.00 92.75 179 ASP A C 1
ATOM 1362 O O . ASP A 1 179 ? -5.760 -0.631 0.247 1.00 92.75 179 ASP A O 1
ATOM 1366 N N . ARG A 1 180 ? -7.467 0.481 -0.702 1.00 95.31 180 ARG A N 1
ATOM 1367 C CA . ARG A 1 180 ? -6.847 0.572 -2.034 1.00 95.31 180 ARG A CA 1
ATOM 1368 C C . ARG A 1 180 ? -6.324 1.957 -2.379 1.00 95.31 180 ARG A C 1
ATOM 1370 O O . ARG A 1 180 ? -6.916 2.968 -1.997 1.00 95.31 180 ARG A O 1
ATOM 1377 N N . TYR A 1 181 ? -5.233 1.977 -3.139 1.00 96.50 181 TYR A N 1
ATOM 1378 C CA . TYR A 1 181 ? -4.539 3.176 -3.603 1.00 96.50 181 TYR A CA 1
ATOM 1379 C C . TYR A 1 181 ? -3.985 2.943 -5.009 1.00 96.50 181 TYR A C 1
ATOM 1381 O O . TYR A 1 181 ? -3.443 1.867 -5.279 1.00 96.50 181 TYR A O 1
ATOM 1389 N N . SER A 1 182 ? -4.059 3.956 -5.871 1.00 96.44 182 SER A N 1
ATOM 1390 C CA . SER A 1 182 ? -3.435 3.922 -7.196 1.00 96.44 182 SER A CA 1
ATOM 1391 C C . SER A 1 182 ? -2.214 4.827 -7.241 1.00 96.44 182 SER A C 1
ATOM 1393 O O . SER A 1 182 ? -2.278 6.014 -6.918 1.00 96.44 182 SER A O 1
ATOM 1395 N N . VAL A 1 183 ? -1.089 4.265 -7.673 1.00 96.31 183 VAL A N 1
ATOM 1396 C CA . VAL A 1 183 ? 0.161 5.002 -7.862 1.00 96.31 183 VAL A CA 1
ATOM 1397 C C . VAL A 1 183 ? 0.798 4.645 -9.193 1.00 96.31 183 VAL A C 1
ATOM 1399 O O . VAL A 1 183 ? 0.478 3.640 -9.821 1.00 96.31 183 VAL A O 1
ATOM 1402 N N . LEU A 1 184 ? 1.703 5.499 -9.639 1.00 95.06 184 LEU A N 1
ATOM 1403 C CA . LEU A 1 184 ? 2.389 5.390 -10.909 1.00 95.06 184 LEU A CA 1
ATOM 1404 C C . LEU A 1 184 ? 3.831 4.969 -10.684 1.00 95.06 184 LEU A C 1
ATOM 1406 O O . LEU A 1 184 ? 4.529 5.522 -9.833 1.00 95.06 184 LEU A O 1
ATOM 1410 N N . MET A 1 185 ? 4.271 4.010 -11.487 1.00 93.62 185 MET A N 1
ATOM 1411 C CA . MET A 1 185 ? 5.650 3.554 -11.531 1.00 93.62 185 MET A CA 1
ATOM 1412 C C . MET A 1 185 ? 6.420 4.310 -12.616 1.00 93.62 185 MET A C 1
ATOM 1414 O O . MET A 1 185 ? 5.984 4.384 -13.765 1.00 93.62 185 MET A O 1
ATOM 1418 N N . TYR A 1 186 ? 7.588 4.819 -12.247 1.00 91.12 186 TYR A N 1
ATOM 1419 C CA . TYR A 1 186 ? 8.615 5.408 -13.105 1.00 91.12 186 TYR A CA 1
ATOM 1420 C C . TYR A 1 186 ? 9.943 4.673 -12.872 1.00 91.12 186 TYR A C 1
ATOM 1422 O O . TYR A 1 186 ? 10.049 3.941 -11.888 1.00 91.12 186 TYR A O 1
ATOM 1430 N N . PRO A 1 187 ? 10.978 4.878 -13.707 1.00 87.19 187 PRO A N 1
ATOM 1431 C CA . PRO A 1 187 ? 12.253 4.163 -13.581 1.00 87.19 187 PRO A CA 1
ATOM 1432 C C . PRO A 1 187 ? 12.883 4.195 -12.185 1.00 87.19 187 PRO A C 1
ATOM 1434 O O . PRO A 1 187 ? 13.377 3.178 -11.708 1.00 87.19 187 PRO A O 1
ATOM 1437 N N . ILE A 1 188 ? 12.828 5.348 -11.514 1.00 85.81 188 ILE A N 1
ATOM 1438 C CA . ILE A 1 188 ? 13.465 5.566 -10.204 1.00 85.81 188 ILE A CA 1
ATOM 1439 C C . ILE A 1 188 ? 12.484 5.950 -9.099 1.00 85.81 188 ILE A C 1
ATOM 1441 O O . ILE A 1 188 ? 12.917 6.338 -8.015 1.00 85.81 188 ILE A O 1
ATOM 1445 N N . SER A 1 189 ? 11.180 5.942 -9.382 1.00 89.44 189 SER A N 1
ATOM 1446 C CA . SER A 1 189 ? 10.203 6.355 -8.381 1.00 89.44 189 SER A CA 1
ATOM 1447 C C . SER A 1 189 ? 8.835 5.714 -8.554 1.00 89.44 189 SER A C 1
ATOM 1449 O O . SER A 1 189 ? 8.383 5.451 -9.667 1.00 89.44 189 SER A O 1
ATOM 1451 N N . VAL A 1 190 ? 8.146 5.547 -7.430 1.00 92.94 190 VAL A N 1
ATOM 1452 C CA . VAL A 1 190 ? 6.720 5.246 -7.348 1.00 92.94 190 VAL A CA 1
ATOM 1453 C C . VAL A 1 190 ? 6.034 6.420 -6.665 1.00 92.94 190 VAL A C 1
ATOM 1455 O O . VAL A 1 190 ? 6.331 6.727 -5.506 1.00 92.94 190 VAL A O 1
ATOM 1458 N N . VAL A 1 191 ? 5.129 7.082 -7.384 1.00 92.56 191 VAL A N 1
ATOM 1459 C CA . VAL A 1 191 ? 4.483 8.329 -6.947 1.00 92.56 191 VAL A CA 1
ATOM 1460 C C . VAL A 1 191 ? 2.984 8.317 -7.249 1.00 92.56 191 VAL A C 1
ATOM 1462 O O . VAL A 1 191 ? 2.565 7.714 -8.235 1.00 92.56 191 VAL A O 1
ATOM 1465 N N . PRO A 1 192 ? 2.146 8.978 -6.438 1.00 93.94 192 PRO A N 1
ATOM 1466 C CA . PRO A 1 192 ? 0.727 9.122 -6.739 1.00 93.94 192 PRO A CA 1
ATOM 1467 C C . PRO A 1 192 ? 0.509 10.008 -7.972 1.00 93.94 192 PRO A C 1
ATOM 1469 O O . PRO A 1 192 ? 1.367 10.809 -8.346 1.00 93.94 192 PRO A O 1
ATOM 1472 N N . ILE A 1 193 ? -0.666 9.880 -8.590 1.00 92.62 193 ILE A N 1
ATOM 1473 C CA . ILE A 1 193 ? -1.102 10.756 -9.686 1.00 92.62 193 ILE A CA 1
ATOM 1474 C C . ILE A 1 193 ? -1.190 12.197 -9.158 1.00 92.62 193 ILE A C 1
ATOM 1476 O O . ILE A 1 193 ? -1.725 12.433 -8.073 1.00 92.62 193 ILE A O 1
ATOM 1480 N N . THR A 1 194 ? -0.695 13.179 -9.909 1.00 91.12 194 THR A N 1
ATOM 1481 C CA . THR A 1 194 ? -0.752 14.584 -9.479 1.00 91.12 194 THR A CA 1
ATOM 1482 C C . THR A 1 194 ? -2.201 15.067 -9.405 1.00 91.12 194 THR A C 1
ATOM 1484 O O . THR A 1 194 ? -2.969 14.921 -10.353 1.00 91.12 194 THR A O 1
ATOM 1487 N N . GLY A 1 195 ? -2.569 15.673 -8.280 1.00 89.56 195 GLY A N 1
ATOM 1488 C CA . GLY A 1 195 ? -3.917 16.122 -7.942 1.00 89.56 195 GLY A CA 1
ATOM 1489 C C . GLY A 1 195 ? -4.828 15.038 -7.360 1.00 89.56 195 GLY A C 1
ATOM 1490 O O . GLY A 1 195 ? -5.971 15.349 -7.018 1.00 89.56 195 GLY A O 1
ATOM 1491 N N . SER A 1 196 ? -4.358 13.791 -7.245 1.00 91.88 196 SER A N 1
ATOM 1492 C CA . SER A 1 196 ? -5.155 12.676 -6.719 1.00 91.88 196 SER A CA 1
ATOM 1493 C C . SER A 1 196 ? -5.385 12.765 -5.211 1.00 91.88 196 SER A C 1
ATOM 1495 O O . SER A 1 196 ? -4.730 13.518 -4.482 1.00 91.88 196 SER A O 1
ATOM 1497 N N . GLU A 1 197 ? -6.325 11.965 -4.715 1.00 94.19 197 GLU A N 1
ATOM 1498 C CA . GLU A 1 197 ? -6.531 11.834 -3.278 1.00 94.19 197 GLU A CA 1
ATOM 1499 C C . GLU A 1 197 ? -5.338 11.141 -2.606 1.00 94.19 197 GLU A C 1
ATOM 1501 O O . GLU A 1 197 ? -4.946 11.521 -1.506 1.00 94.19 197 GLU A O 1
ATOM 1506 N N . GLU A 1 198 ? -4.705 10.190 -3.290 1.00 93.31 198 GLU A N 1
ATOM 1507 C CA . GLU A 1 198 ? -3.490 9.502 -2.863 1.00 93.31 198 GLU A CA 1
ATOM 1508 C C . GLU A 1 198 ? -2.312 10.461 -2.674 1.00 93.31 198 GLU A C 1
ATOM 1510 O O . GLU A 1 198 ? -1.541 10.303 -1.722 1.00 93.31 198 GLU A O 1
ATOM 1515 N N . GLU A 1 199 ? -2.196 11.486 -3.526 1.00 92.19 199 GLU A N 1
ATOM 1516 C CA . GLU A 1 199 ? -1.211 12.560 -3.364 1.00 92.19 199 GLU A CA 1
ATOM 1517 C C . GLU A 1 199 ? -1.462 13.349 -2.082 1.00 92.19 199 GLU A C 1
ATOM 1519 O O . GLU A 1 199 ? -0.531 13.572 -1.315 1.00 92.19 199 GLU A O 1
ATOM 1524 N N . LYS A 1 200 ? -2.717 13.698 -1.785 1.00 91.94 200 LYS A N 1
ATOM 1525 C CA . LYS A 1 200 ? -3.080 14.394 -0.538 1.00 91.94 200 LYS A CA 1
ATOM 1526 C C . LYS A 1 200 ? -2.857 13.525 0.704 1.00 91.94 200 LYS A C 1
ATOM 1528 O O . LYS A 1 200 ? -2.580 14.050 1.778 1.00 91.94 200 LYS A O 1
ATOM 1533 N N . ILE A 1 201 ? -2.984 12.202 0.585 1.00 91.12 201 ILE A N 1
ATOM 1534 C CA . ILE A 1 201 ? -2.722 11.259 1.685 1.00 91.12 201 ILE A CA 1
ATOM 1535 C C . ILE A 1 201 ? -1.216 11.150 1.964 1.00 91.12 201 ILE A C 1
ATOM 1537 O O . ILE A 1 201 ? -0.815 11.110 3.139 1.00 91.12 201 ILE A O 1
ATOM 1541 N N . LEU A 1 202 ? -0.410 11.085 0.895 1.00 89.81 202 LEU A N 1
ATOM 1542 C CA . LEU A 1 202 ? 1.052 10.986 0.939 1.00 89.81 202 LEU A CA 1
ATOM 1543 C C . LEU A 1 202 ? 1.699 12.308 1.375 1.00 89.81 202 LEU A C 1
ATOM 1545 O O . LEU A 1 202 ? 2.573 12.310 2.238 1.00 89.81 202 LEU A O 1
ATOM 1549 N N . TYR A 1 203 ? 1.213 13.419 0.826 1.00 86.19 203 TYR A N 1
ATOM 1550 C CA . TYR A 1 203 ? 1.653 14.785 1.085 1.00 86.19 203 TYR A CA 1
ATOM 1551 C C . TYR A 1 203 ? 0.476 15.602 1.639 1.00 86.19 203 TYR A C 1
ATOM 1553 O O . TYR A 1 203 ? -0.131 16.400 0.916 1.00 86.19 203 TYR A O 1
ATOM 1561 N N . PRO A 1 204 ? 0.102 15.400 2.917 1.00 75.88 204 PRO A N 1
ATOM 1562 C CA . PRO A 1 204 ? -0.951 16.195 3.531 1.00 75.88 204 PRO A CA 1
ATOM 1563 C C . PRO A 1 204 ? -0.567 17.674 3.449 1.00 75.88 204 PRO A C 1
ATOM 1565 O O . PRO A 1 204 ? 0.522 18.064 3.867 1.00 75.88 204 PRO A O 1
ATOM 1568 N N . GLN A 1 205 ? -1.454 18.494 2.883 1.00 62.97 205 GLN A N 1
ATOM 1569 C CA . GLN A 1 205 ? -1.290 19.946 2.823 1.00 62.97 205 GLN A CA 1
ATOM 1570 C C . GLN A 1 205 ? -1.183 20.472 4.265 1.00 62.97 205 GLN A C 1
ATOM 1572 O O . GLN A 1 205 ? -2.185 20.552 4.973 1.00 62.97 205 GLN A O 1
ATOM 1577 N N . GLY A 1 206 ? 0.049 20.715 4.729 1.00 52.69 206 GLY A N 1
ATOM 1578 C CA . GLY A 1 206 ? 0.314 20.956 6.152 1.00 52.69 206 GLY A CA 1
ATOM 1579 C C . GLY A 1 206 ? 1.776 20.951 6.616 1.00 52.69 206 GLY A C 1
ATOM 1580 O O . GLY A 1 206 ? 2.007 20.918 7.820 1.00 52.69 206 GLY A O 1
ATOM 1581 N N . THR A 1 207 ? 2.764 21.024 5.720 1.00 40.94 207 THR A N 1
ATOM 1582 C CA . THR A 1 207 ? 4.119 21.498 6.063 1.00 40.94 207 THR A CA 1
ATOM 1583 C C . THR A 1 207 ? 4.522 22.585 5.074 1.00 40.94 207 THR A C 1
ATOM 1585 O O . THR A 1 207 ? 5.352 22.382 4.189 1.00 40.94 207 THR A O 1
ATOM 1588 N N . SER A 1 208 ? 3.861 23.735 5.183 1.00 33.19 208 SER A N 1
ATOM 1589 C CA . SER A 1 208 ? 4.438 24.994 4.727 1.00 33.19 208 SER A CA 1
ATOM 1590 C C . SER A 1 208 ? 5.677 25.275 5.578 1.00 33.19 208 SER A C 1
ATOM 1592 O O . SER A 1 208 ? 5.557 25.371 6.802 1.00 33.19 208 SER A O 1
ATOM 1594 N N . ASN A 1 209 ? 6.840 25.383 4.936 1.00 32.28 209 ASN A N 1
ATOM 1595 C CA . ASN A 1 209 ? 7.890 26.269 5.439 1.00 32.28 209 ASN A CA 1
ATOM 1596 C C . ASN A 1 209 ? 7.392 27.715 5.378 1.00 32.28 209 ASN A C 1
ATOM 1598 O O . ASN A 1 209 ? 6.665 28.026 4.404 1.00 32.28 209 ASN A O 1
#

Sequence (209 aa):
MYCKKCGFEVTDNSIKKCPKCGAKVNGLPTWAIVLIVIAVIFTIIPFALGILGVILAMTLPVLMSDTDSSQFRIKYLRTISTLNQAQLMAMAKNDGEFTNSDDIWNKGIKENTAEVVDIPEGIRLSNGVEVKYEKLRESCEPNYSKKASESTACAMLTIDVNGFSKGPNKMSTSTKIADRYSVLMYPISVVPITGSEEEKILYPQGTSN

Radius of gyration: 36.08 Å; chains: 1; bounding box: 66×41×106 Å

Secondary structure (DSSP, 8-state):
-B-TTT--B---TT--B-TTT--BSSPPPHHHHHHHHHHHHHHHHHHHHHHHHHHHHHHHHHHHHHHHHHHHHHHHHHHHHHHHHHHHHHHHHTTS---BHHHIIIIIIITTSTT-EEETTEEE-TTS-EEEEEE--SB--S---S---TTT-SEEEEEESS-TTSTT--B--SSS--SEEEEEEETTEEEEPTTSHHHHHHS-S----